Protein AF-A0A842FHD6-F1 (afdb_monomer)

Solvent-accessible surface area (backbone atoms only — not comparable to full-atom values): 10535 Å² total; per-residue (Å²): 115,71,69,59,55,42,64,77,65,46,59,80,66,42,55,53,50,52,51,51,43,52,50,50,53,50,48,32,60,76,68,71,39,63,53,78,64,67,73,69,50,51,60,62,52,51,52,49,53,62,75,42,40,70,59,47,40,53,55,42,59,71,30,86,84,37,65,60,4,48,42,36,52,48,12,53,52,37,17,63,76,30,59,54,51,18,64,33,86,57,40,41,35,31,74,64,11,58,77,69,55,32,69,58,44,63,77,70,48,33,66,82,39,92,39,42,23,91,94,40,49,81,45,54,54,73,37,61,59,28,19,47,36,16,18,27,7,57,53,43,52,52,54,51,52,50,52,56,50,52,52,51,55,58,47,57,77,41,54,44,70,63,25,47,50,55,48,45,52,49,52,50,57,56,55,35,58,78,71,51,76,39,90,79,37,80,65,46,60,58,68,74,76,111

Structure (mmCIF, N/CA/C/O backbone):
data_AF-A0A842FHD6-F1
#
_entry.id   AF-A0A842FHD6-F1
#
loop_
_atom_site.group_PDB
_atom_site.id
_atom_site.type_symbol
_atom_site.label_atom_id
_atom_site.label_alt_id
_atom_site.label_comp_id
_atom_site.label_asym_id
_atom_site.label_entity_id
_atom_site.label_seq_id
_atom_site.pdbx_PDB_ins_code
_atom_site.Cartn_x
_atom_site.Cartn_y
_atom_site.Cartn_z
_atom_site.occupancy
_atom_site.B_iso_or_equiv
_atom_site.auth_seq_id
_atom_site.auth_comp_id
_atom_site.auth_asym_id
_atom_site.auth_atom_id
_atom_site.pdbx_PDB_model_num
ATOM 1 N N . MET A 1 1 ? 3.065 7.120 28.148 1.00 41.16 1 MET A N 1
ATOM 2 C CA . MET A 1 1 ? 4.441 7.276 27.625 1.00 41.16 1 MET A CA 1
ATOM 3 C C . MET A 1 1 ? 4.491 7.236 26.098 1.00 41.16 1 MET A C 1
ATOM 5 O O . MET A 1 1 ? 5.079 8.142 25.530 1.00 41.16 1 MET A O 1
ATOM 9 N N . GLY A 1 2 ? 3.808 6.303 25.417 1.00 39.81 2 GLY A N 1
ATOM 10 C CA . GLY A 1 2 ? 3.790 6.261 23.940 1.00 39.81 2 GLY A CA 1
ATOM 11 C C . GLY A 1 2 ? 3.218 7.507 23.238 1.00 39.81 2 GLY A C 1
ATOM 12 O O . GLY A 1 2 ? 3.716 7.904 22.194 1.00 39.81 2 GLY A O 1
ATOM 13 N N . SER A 1 3 ? 2.238 8.192 23.835 1.00 42.34 3 SER A N 1
ATOM 14 C CA . SER A 1 3 ? 1.636 9.411 23.267 1.00 42.34 3 SER A CA 1
ATOM 15 C C . SER A 1 3 ? 2.598 10.603 23.173 1.00 42.34 3 SER A C 1
ATOM 17 O O . SER A 1 3 ? 2.481 11.404 22.253 1.00 42.34 3 SER A O 1
ATOM 19 N N . ILE A 1 4 ? 3.567 10.704 24.088 1.00 47.50 4 ILE A N 1
ATOM 20 C CA . ILE A 1 4 ? 4.550 11.800 24.125 1.00 47.50 4 ILE A CA 1
ATOM 21 C C . ILE A 1 4 ? 5.613 11.594 23.037 1.00 47.50 4 ILE A C 1
ATOM 23 O O . ILE A 1 4 ? 5.994 12.543 22.361 1.00 47.50 4 ILE A O 1
ATOM 27 N N . LEU A 1 5 ? 6.025 10.347 22.793 1.00 47.47 5 LEU A N 1
ATOM 28 C CA . LEU A 1 5 ? 6.973 10.008 21.727 1.00 47.47 5 LEU A CA 1
ATOM 29 C C . LEU A 1 5 ? 6.398 10.277 20.329 1.00 47.47 5 LEU A C 1
ATOM 31 O O . LEU A 1 5 ? 7.102 10.803 19.475 1.00 47.47 5 LEU A O 1
ATOM 35 N N . ILE A 1 6 ? 5.110 9.991 20.107 1.00 48.94 6 ILE A N 1
ATOM 36 C CA . ILE A 1 6 ? 4.438 10.273 18.824 1.00 48.94 6 ILE A CA 1
ATOM 37 C C . ILE A 1 6 ? 4.288 11.788 18.603 1.00 48.94 6 ILE A C 1
ATOM 39 O O . ILE A 1 6 ? 4.396 12.255 17.471 1.00 48.94 6 ILE A O 1
ATOM 43 N N . PHE A 1 7 ? 4.089 12.561 19.675 1.00 42.72 7 PHE A N 1
ATOM 44 C CA . PHE A 1 7 ? 3.996 14.021 19.608 1.00 42.72 7 PHE A CA 1
ATOM 45 C C . PHE A 1 7 ? 5.339 14.670 19.232 1.00 42.72 7 PHE A C 1
ATOM 47 O O . PHE A 1 7 ? 5.366 15.566 18.395 1.00 42.72 7 PHE A O 1
ATOM 54 N N . PHE A 1 8 ? 6.458 14.177 19.778 1.00 40.47 8 PHE A N 1
ATOM 55 C CA . PHE A 1 8 ? 7.801 14.679 19.451 1.00 40.47 8 PHE A CA 1
ATOM 56 C C . PHE A 1 8 ? 8.368 14.142 18.124 1.00 40.47 8 PHE A C 1
ATOM 58 O O . PHE A 1 8 ? 9.217 14.793 17.523 1.00 40.47 8 PHE A O 1
ATOM 65 N N . ALA A 1 9 ? 7.890 12.995 17.630 1.00 45.25 9 ALA A N 1
ATOM 66 C CA . ALA A 1 9 ? 8.309 12.417 16.347 1.00 45.25 9 ALA A CA 1
ATOM 67 C C . ALA A 1 9 ? 7.514 12.938 15.129 1.00 45.25 9 ALA A C 1
ATOM 69 O O . ALA A 1 9 ? 7.733 12.481 14.004 1.00 45.25 9 ALA A O 1
ATOM 70 N N . ALA A 1 10 ? 6.558 13.849 15.327 1.00 42.84 10 ALA A N 1
ATOM 71 C CA . ALA A 1 10 ? 5.564 14.208 14.323 1.00 42.84 10 ALA A CA 1
ATOM 72 C C . ALA A 1 10 ? 6.142 14.936 13.088 1.00 42.84 10 ALA A C 1
ATOM 74 O O . ALA A 1 10 ? 6.119 16.159 12.988 1.00 42.84 10 ALA A O 1
ATOM 75 N N . ARG A 1 11 ? 6.485 14.170 12.043 1.00 52.53 11 ARG A N 1
ATOM 76 C CA . ARG A 1 11 ? 6.029 14.524 10.685 1.00 52.53 11 ARG A CA 1
ATOM 77 C C . ARG A 1 11 ? 4.495 14.609 10.738 1.00 52.53 11 ARG A C 1
ATOM 79 O O . ARG A 1 11 ? 3.890 13.733 11.352 1.00 52.53 11 ARG A O 1
ATOM 86 N N . ASN A 1 12 ? 3.874 15.608 10.096 1.00 56.84 12 ASN A N 1
ATOM 87 C CA . ASN A 1 12 ? 2.432 15.967 10.124 1.00 56.84 12 ASN A CA 1
ATOM 88 C C . ASN A 1 12 ? 1.403 14.817 10.265 1.00 56.84 12 ASN A C 1
ATOM 90 O O . ASN A 1 12 ? 0.324 15.014 10.816 1.00 56.84 12 ASN A O 1
ATOM 94 N N . LYS A 1 13 ? 1.729 13.607 9.803 1.00 59.59 13 LYS A N 1
ATOM 95 C CA . LYS A 1 13 ? 0.927 12.383 9.922 1.00 59.59 13 LYS A CA 1
ATOM 96 C C . LYS A 1 13 ? 0.700 11.942 11.382 1.00 59.59 13 LYS A C 1
ATOM 98 O O . LYS A 1 13 ? -0.411 11.550 11.720 1.00 59.59 13 LYS A O 1
ATOM 103 N N . GLY A 1 14 ? 1.701 12.035 12.265 1.00 63.81 14 GLY A N 1
ATOM 104 C CA . GLY A 1 14 ? 1.616 11.525 13.647 1.00 63.81 14 GLY A CA 1
ATOM 105 C C . GLY A 1 14 ? 0.552 12.220 14.508 1.00 63.81 14 GLY A C 1
ATOM 106 O O . GLY A 1 14 ? -0.164 11.566 15.266 1.00 63.81 14 GLY A O 1
ATOM 107 N N . LEU A 1 15 ? 0.382 13.534 14.327 1.00 67.31 15 LEU A N 1
ATOM 108 C CA . LEU A 1 15 ? -0.644 14.319 15.024 1.00 67.31 15 LEU A CA 1
ATOM 109 C C . LEU A 1 15 ? -2.066 13.901 14.626 1.00 67.31 15 LEU A C 1
ATOM 111 O O . LEU A 1 15 ? -2.950 13.846 15.480 1.00 67.31 15 LEU A O 1
ATOM 115 N N . ILE A 1 16 ? -2.276 13.537 13.356 1.00 72.69 16 ILE A N 1
ATOM 116 C CA . ILE A 1 16 ? -3.575 13.074 12.848 1.00 72.69 16 ILE A CA 1
ATOM 117 C C . ILE A 1 16 ? -3.982 11.770 13.546 1.00 72.69 16 ILE A C 1
ATOM 119 O O . ILE A 1 16 ? -5.114 11.644 14.006 1.00 72.69 16 ILE A O 1
ATOM 123 N N . PHE A 1 17 ? -3.058 10.819 13.708 1.00 76.69 17 PHE A N 1
ATOM 124 C CA . PHE A 1 17 ? -3.354 9.552 14.389 1.00 76.69 17 PHE A CA 1
ATOM 125 C C . PHE A 1 17 ? -3.603 9.722 15.891 1.00 76.69 17 PHE A C 1
ATOM 127 O O . PHE A 1 17 ? -4.467 9.041 16.445 1.00 76.69 17 PHE A O 1
ATOM 134 N N . ILE A 1 18 ? -2.922 10.670 16.544 1.00 76.50 18 ILE A N 1
ATOM 135 C CA . ILE A 1 18 ? -3.237 11.049 17.929 1.00 76.50 18 ILE A CA 1
ATOM 136 C C . ILE A 1 18 ? -4.662 11.615 18.017 1.00 76.50 18 ILE A C 1
ATOM 138 O O . ILE A 1 18 ? -5.425 11.215 18.899 1.00 76.50 18 ILE A O 1
ATOM 142 N N . ALA A 1 19 ? -5.049 12.506 17.099 1.00 78.75 19 ALA A N 1
ATOM 143 C CA . ALA A 1 19 ? -6.399 13.067 17.065 1.00 78.75 19 ALA A CA 1
ATOM 144 C C . ALA A 1 19 ? -7.468 11.978 16.855 1.00 78.75 19 ALA A C 1
ATOM 146 O O . ALA A 1 19 ? -8.466 11.955 17.575 1.00 78.75 19 ALA A O 1
ATOM 147 N N . ILE A 1 20 ? -7.227 11.022 15.947 1.00 82.44 20 ILE A N 1
ATOM 148 C CA . ILE A 1 20 ? -8.111 9.865 15.723 1.00 82.44 20 ILE A CA 1
ATOM 149 C C . ILE A 1 20 ? -8.240 9.019 16.996 1.00 82.44 20 ILE A C 1
ATOM 151 O O . ILE A 1 20 ? -9.348 8.626 17.361 1.00 82.44 20 ILE A O 1
ATOM 155 N N . TYR A 1 21 ? -7.139 8.769 17.711 1.00 82.75 21 TYR A N 1
ATOM 156 C CA . TYR A 1 21 ? -7.174 8.027 18.972 1.00 82.75 21 TYR A CA 1
ATOM 157 C C . TYR A 1 21 ? -8.060 8.710 20.023 1.00 82.75 21 TYR A C 1
ATOM 159 O O . TY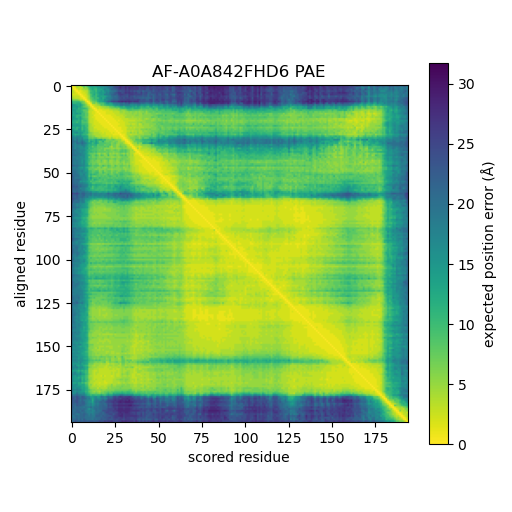R A 1 21 ? -8.924 8.063 20.619 1.00 82.75 21 TYR A O 1
ATOM 167 N N . PHE A 1 22 ? -7.897 10.021 20.226 1.00 84.19 22 PHE A N 1
ATOM 168 C CA . PHE A 1 22 ? -8.742 10.771 21.159 1.00 84.19 22 PHE A CA 1
ATOM 169 C C . PHE A 1 22 ? -10.208 10.794 20.724 1.00 84.19 22 PHE A C 1
ATOM 171 O O . PHE A 1 22 ? -11.090 10.588 21.560 1.00 84.19 22 PHE A O 1
ATOM 178 N N . PHE A 1 23 ? -10.474 10.962 19.428 1.00 85.38 23 PHE A N 1
ATOM 179 C CA . PHE A 1 23 ? -11.823 10.880 18.876 1.00 85.38 23 PHE A CA 1
ATOM 180 C C . PHE A 1 23 ? -12.478 9.522 19.171 1.00 85.38 23 PHE A C 1
ATOM 182 O O . PHE A 1 23 ? -13.616 9.477 19.634 1.00 85.38 23 PHE A O 1
ATOM 189 N N . MET A 1 24 ? -11.751 8.414 18.994 1.00 81.62 24 MET A N 1
ATOM 190 C CA . MET A 1 24 ? -12.262 7.077 19.314 1.00 81.62 24 MET A CA 1
ATOM 191 C C . MET A 1 24 ? -12.602 6.912 20.800 1.00 81.62 24 MET A C 1
ATOM 193 O O . MET A 1 24 ? -13.621 6.303 21.127 1.00 81.62 24 MET A O 1
ATOM 197 N N . LEU A 1 25 ? -11.783 7.455 21.708 1.00 83.94 25 LEU A N 1
ATOM 198 C CA . LEU A 1 25 ? -12.064 7.404 23.146 1.00 83.94 25 LEU A CA 1
ATOM 199 C C . LEU A 1 25 ? -13.295 8.231 23.527 1.00 83.94 25 LEU A C 1
ATOM 201 O O . LEU A 1 25 ? -14.123 7.762 24.311 1.00 83.94 25 LEU A O 1
ATOM 205 N N . LEU A 1 26 ? -13.431 9.435 22.963 1.00 84.62 26 LEU A N 1
ATOM 206 C CA . LEU A 1 26 ? -14.614 10.273 23.157 1.00 84.62 26 LEU A CA 1
ATOM 207 C C . LEU A 1 26 ? -15.862 9.563 22.634 1.00 84.62 26 LEU A C 1
ATOM 209 O O . LEU A 1 26 ? -16.859 9.483 23.346 1.00 84.62 26 LEU A O 1
ATOM 213 N N . PHE A 1 27 ? -15.791 8.973 21.440 1.00 83.81 27 PHE A N 1
ATOM 214 C CA . PHE A 1 27 ? -16.896 8.212 20.868 1.00 83.81 27 PHE A CA 1
ATOM 215 C C . PHE A 1 27 ? -17.320 7.046 21.773 1.00 83.81 27 PHE A C 1
ATOM 217 O O . PHE A 1 27 ? -18.506 6.898 22.055 1.00 83.81 27 PHE A O 1
ATOM 224 N N . GLN A 1 28 ? -16.372 6.255 22.290 1.00 82.12 28 GLN A N 1
ATOM 225 C CA . GLN A 1 28 ? -16.672 5.170 23.237 1.00 82.12 28 GLN A CA 1
ATOM 226 C C . GLN A 1 28 ? -17.333 5.689 24.526 1.00 82.12 28 GLN A C 1
ATOM 228 O O . GLN A 1 28 ? -18.255 5.055 25.044 1.00 82.12 28 GLN A O 1
ATOM 233 N N . HIS A 1 29 ? -16.900 6.852 25.025 1.00 81.88 29 HIS A N 1
ATOM 234 C CA . HIS A 1 29 ? -17.477 7.483 26.212 1.00 81.88 29 HIS A CA 1
ATOM 235 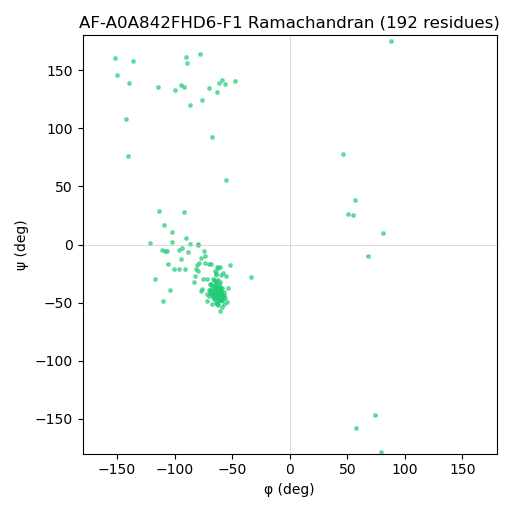C C . HIS A 1 29 ? -18.917 7.967 25.972 1.00 81.88 29 HIS A C 1
ATOM 237 O O . HIS A 1 29 ? -19.818 7.591 26.721 1.00 81.88 29 HIS A O 1
ATOM 243 N N . TYR A 1 30 ? -19.154 8.733 24.902 1.00 81.62 30 TYR A N 1
ATOM 244 C CA . TYR A 1 30 ? -20.475 9.282 24.570 1.00 81.62 30 TYR A CA 1
ATOM 245 C C . TYR A 1 30 ? -21.477 8.206 24.148 1.00 81.62 30 TYR A C 1
ATOM 247 O O . TYR A 1 30 ? -22.624 8.224 24.587 1.00 81.62 30 TYR A O 1
ATOM 255 N N . ALA A 1 31 ? -21.047 7.228 23.348 1.00 78.81 31 ALA A N 1
ATOM 256 C CA . ALA A 1 31 ? -21.901 6.125 22.920 1.00 78.81 31 ALA A CA 1
ATOM 257 C C . ALA A 1 31 ? -22.153 5.092 24.035 1.00 78.81 31 ALA A C 1
ATOM 259 O O . ALA A 1 31 ? -22.904 4.144 23.818 1.00 78.81 31 ALA A O 1
ATOM 260 N N . LYS A 1 32 ? -21.505 5.228 25.207 1.00 77.31 32 LYS A N 1
ATOM 261 C CA . LYS A 1 32 ? -21.527 4.260 26.323 1.00 77.31 32 LYS A CA 1
ATOM 262 C C . LYS A 1 32 ? -21.218 2.817 25.892 1.00 77.31 32 LYS A C 1
ATOM 264 O O . LYS A 1 32 ? -21.638 1.858 26.538 1.00 77.31 32 LYS A O 1
ATOM 269 N N . THR A 1 33 ? -20.472 2.643 24.802 1.00 73.44 33 THR A N 1
ATOM 270 C CA . THR A 1 33 ? -20.097 1.327 24.275 1.00 73.44 33 THR A CA 1
ATOM 271 C C . THR A 1 33 ? -18.678 0.988 24.706 1.00 73.44 33 THR A C 1
ATOM 273 O O . THR A 1 33 ? -17.757 1.790 24.571 1.00 73.44 33 THR A O 1
ATOM 276 N N . LYS A 1 34 ? -18.471 -0.233 25.216 1.00 69.69 34 LYS A N 1
ATOM 277 C CA . LYS A 1 34 ? -17.126 -0.690 25.602 1.00 69.69 34 LYS A CA 1
ATOM 278 C C . LYS A 1 34 ? -16.234 -1.023 24.405 1.00 69.69 34 LYS A C 1
ATOM 280 O O . LYS A 1 34 ? -15.032 -1.154 24.592 1.00 69.69 34 LYS A O 1
ATOM 285 N N . SER A 1 35 ? -16.780 -1.186 23.204 1.00 71.12 35 SER A N 1
ATOM 286 C CA . SER A 1 35 ? -16.024 -1.613 22.023 1.00 71.12 35 SER A CA 1
ATOM 287 C C . SER A 1 35 ? -16.453 -0.855 20.775 1.00 71.12 35 SER A C 1
ATOM 289 O O . SER A 1 35 ? -17.647 -0.688 20.521 1.00 71.12 35 SER A O 1
ATOM 291 N N . PHE A 1 36 ? -15.475 -0.471 19.962 1.00 73.62 36 PHE A N 1
ATOM 292 C CA . PHE A 1 36 ? -15.701 0.109 18.647 1.00 73.62 36 PHE A CA 1
ATOM 293 C C . PHE A 1 36 ? -15.840 -1.018 17.619 1.00 73.62 36 PHE A C 1
ATOM 295 O O . PHE A 1 36 ? -14.924 -1.823 17.467 1.00 73.62 36 PHE A O 1
ATOM 302 N N . LYS A 1 37 ? -16.973 -1.119 16.917 1.00 79.19 37 LYS A N 1
ATOM 303 C CA . LYS A 1 37 ? -17.105 -2.130 15.859 1.00 79.19 37 LYS A CA 1
ATOM 304 C C . LYS A 1 37 ? -16.324 -1.664 14.636 1.00 79.19 37 LYS A C 1
ATOM 306 O O . LYS A 1 37 ? -16.597 -0.592 14.105 1.00 79.19 37 LYS A O 1
ATOM 311 N N . ILE A 1 38 ? -15.394 -2.489 14.155 1.00 76.38 38 ILE A N 1
ATOM 312 C CA . ILE A 1 38 ? -14.579 -2.175 12.966 1.00 76.38 38 ILE A CA 1
ATOM 313 C C . ILE A 1 38 ? -15.451 -1.962 11.721 1.00 76.38 38 ILE A C 1
ATOM 315 O O . ILE A 1 38 ? -15.089 -1.180 10.848 1.00 76.38 38 ILE A O 1
ATOM 319 N N . SER A 1 39 ? -16.645 -2.564 11.673 1.00 79.12 39 SER A N 1
ATOM 320 C CA . SER A 1 39 ? -17.629 -2.331 10.609 1.00 79.12 39 SER A CA 1
ATOM 321 C C . SER A 1 39 ? -17.997 -0.855 10.428 1.00 79.12 39 SER A C 1
ATOM 323 O O . SER A 1 39 ? -18.342 -0.448 9.324 1.00 79.12 39 SER A O 1
ATOM 325 N N . TYR A 1 40 ? -17.888 -0.030 11.475 1.00 80.25 40 TYR A N 1
ATOM 326 C CA . TYR A 1 40 ? -18.136 1.409 11.379 1.00 80.25 40 TYR A CA 1
ATOM 327 C C . TYR A 1 40 ? -17.081 2.154 10.555 1.00 80.25 40 TYR A C 1
ATOM 329 O O . TYR A 1 40 ? -17.350 3.268 10.126 1.00 80.25 40 TYR A O 1
ATOM 337 N N . LEU A 1 41 ? -15.910 1.556 10.299 1.00 79.81 41 LEU A N 1
ATOM 338 C CA . LEU A 1 41 ? -14.900 2.127 9.403 1.00 79.81 41 LEU A CA 1
ATOM 339 C C . LEU A 1 41 ? -15.203 1.883 7.923 1.00 79.81 41 LEU A C 1
ATOM 341 O O . LEU A 1 41 ? -14.651 2.582 7.082 1.00 79.81 41 LEU A O 1
ATOM 345 N N . ILE A 1 42 ? -16.080 0.932 7.588 1.00 81.81 42 ILE A N 1
ATOM 346 C CA . ILE A 1 42 ? -16.366 0.585 6.189 1.00 81.81 42 ILE A CA 1
ATOM 347 C C . ILE A 1 42 ? -16.970 1.790 5.467 1.00 81.81 42 ILE A C 1
ATOM 349 O O . ILE A 1 42 ? -16.467 2.194 4.424 1.00 81.81 42 ILE A O 1
ATOM 353 N N . LEU A 1 43 ? -17.999 2.407 6.053 1.00 80.88 43 LEU A N 1
ATOM 354 C CA . LEU A 1 43 ? -18.671 3.563 5.462 1.00 80.88 43 LEU A CA 1
ATOM 355 C C . LEU A 1 43 ? -17.722 4.756 5.219 1.00 80.88 43 LEU A C 1
ATOM 357 O O . LEU A 1 43 ? -17.656 5.197 4.076 1.00 80.88 43 LEU A O 1
ATOM 361 N N . PRO A 1 44 ? -16.954 5.263 6.208 1.00 78.81 44 PRO A N 1
ATOM 362 C CA . PRO A 1 44 ? -16.037 6.379 5.981 1.00 78.81 44 PRO A CA 1
ATOM 363 C C . PRO A 1 44 ? -14.904 6.040 5.006 1.00 78.81 44 PRO A C 1
ATOM 365 O O . PRO A 1 44 ? -14.482 6.906 4.249 1.00 78.81 44 PRO A O 1
ATOM 368 N N . VAL A 1 45 ? -14.417 4.795 4.969 1.00 81.88 45 VAL A N 1
ATOM 369 C CA . VAL A 1 45 ? -13.414 4.392 3.969 1.00 81.88 45 VAL A CA 1
ATOM 370 C C . VAL A 1 45 ? -14.014 4.432 2.563 1.00 81.88 45 VAL A C 1
ATOM 372 O O . VAL A 1 45 ? -13.413 5.013 1.663 1.00 81.88 45 VAL A O 1
ATOM 375 N N . VAL A 1 46 ? -15.215 3.877 2.376 1.00 84.88 46 VAL A N 1
ATOM 376 C CA . VAL A 1 46 ? -15.904 3.874 1.077 1.00 84.88 46 VAL A CA 1
ATOM 377 C C . VAL A 1 46 ? -16.218 5.296 0.611 1.00 84.88 46 VAL A C 1
ATOM 379 O O . VAL A 1 46 ? -15.982 5.613 -0.553 1.00 84.88 46 VAL A O 1
ATOM 382 N N . THR A 1 47 ? -16.690 6.177 1.498 1.00 77.94 47 THR A N 1
ATOM 383 C CA . THR A 1 47 ? -16.993 7.567 1.126 1.00 77.94 47 THR A CA 1
ATOM 384 C C . THR A 1 47 ? -15.740 8.356 0.770 1.00 77.94 47 THR A C 1
ATOM 386 O O . THR A 1 47 ? -15.783 9.131 -0.183 1.00 77.94 47 THR A O 1
ATOM 389 N N . ILE A 1 48 ? -14.617 8.144 1.466 1.00 77.69 48 ILE A N 1
ATOM 390 C CA . ILE A 1 48 ? -13.332 8.763 1.115 1.00 77.69 48 ILE A CA 1
ATOM 391 C C . ILE A 1 48 ? -12.896 8.288 -0.272 1.00 77.69 48 ILE A C 1
ATOM 393 O O . ILE A 1 48 ? -12.634 9.113 -1.141 1.00 77.69 48 ILE A O 1
ATOM 397 N N . VAL A 1 49 ? -12.870 6.976 -0.518 1.00 80.31 49 VAL A N 1
ATOM 398 C CA . VAL A 1 49 ? -12.455 6.432 -1.822 1.00 80.31 49 VAL A CA 1
ATOM 399 C C . VAL A 1 49 ? -13.338 6.963 -2.952 1.00 80.31 49 VAL A C 1
ATOM 401 O O . VAL A 1 49 ? -12.810 7.398 -3.971 1.00 80.31 49 VAL A O 1
ATOM 404 N N . ALA A 1 50 ? -14.658 6.997 -2.757 1.00 78.94 50 ALA A N 1
ATOM 405 C CA . ALA A 1 50 ? -15.588 7.544 -3.742 1.00 78.94 50 ALA A CA 1
ATOM 406 C C . ALA A 1 50 ? -15.356 9.045 -3.991 1.00 78.94 50 ALA A C 1
ATOM 408 O O . ALA A 1 50 ? -15.298 9.476 -5.138 1.00 78.94 50 ALA A O 1
ATOM 409 N N . SER A 1 51 ? -15.162 9.832 -2.927 1.00 74.00 51 SER A N 1
ATOM 410 C CA . SER A 1 51 ? -14.934 11.284 -3.025 1.00 74.00 51 SER A CA 1
ATOM 411 C C . SER A 1 51 ? -13.640 11.635 -3.756 1.00 74.00 51 SER A C 1
ATOM 413 O O . SER A 1 51 ? -13.560 12.671 -4.406 1.00 74.00 51 SER A O 1
ATOM 415 N N . PHE A 1 52 ? -12.622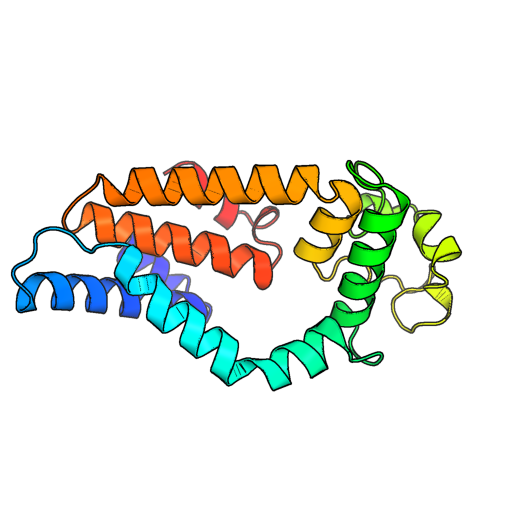 10.780 -3.654 1.00 74.06 52 PHE A N 1
ATOM 416 C CA . PHE A 1 52 ? -11.320 10.992 -4.284 1.00 74.06 52 PHE A CA 1
ATOM 417 C C . PHE A 1 52 ? -11.118 10.163 -5.557 1.00 74.06 52 PHE A C 1
ATOM 419 O O . PHE A 1 52 ? -9.999 10.128 -6.067 1.00 74.06 52 PHE A O 1
ATOM 426 N N . TRP A 1 53 ? -12.162 9.520 -6.092 1.00 73.00 53 TRP A N 1
ATOM 427 C CA . TRP A 1 53 ? -12.033 8.601 -7.227 1.00 73.00 53 TRP A CA 1
ATOM 428 C C . TRP A 1 53 ? -11.371 9.250 -8.445 1.00 73.00 53 TRP A C 1
ATOM 430 O O . TRP A 1 53 ? -10.428 8.695 -8.997 1.00 73.00 53 TRP A O 1
ATOM 440 N N . GLU A 1 54 ? -11.792 10.460 -8.811 1.00 69.12 54 GLU A N 1
ATOM 441 C CA . GLU A 1 54 ? -11.228 11.194 -9.949 1.00 69.12 54 GLU A CA 1
ATOM 442 C C . GLU A 1 54 ? -9.732 11.493 -9.760 1.00 69.12 54 GLU A C 1
ATOM 444 O O . GLU A 1 54 ? -8.934 11.349 -10.684 1.00 69.12 54 GLU A O 1
ATOM 449 N N . VAL A 1 55 ? -9.316 11.844 -8.540 1.00 69.38 55 VAL A N 1
ATOM 450 C CA . VAL A 1 55 ? -7.904 12.101 -8.213 1.00 69.38 55 VAL A CA 1
ATOM 451 C C . VAL A 1 55 ? -7.094 10.807 -8.222 1.00 69.38 55 VAL A C 1
ATOM 453 O O . VAL A 1 55 ? -5.949 10.803 -8.674 1.00 69.38 55 VAL A O 1
ATOM 456 N N . ILE A 1 56 ? -7.672 9.715 -7.718 1.00 69.75 56 ILE A N 1
ATOM 457 C CA . ILE A 1 56 ? -7.048 8.389 -7.716 1.00 69.75 56 ILE A CA 1
ATOM 458 C C . ILE A 1 56 ? -6.839 7.925 -9.152 1.00 69.75 56 ILE A C 1
ATOM 460 O O . ILE A 1 56 ? -5.720 7.565 -9.506 1.00 69.75 56 ILE A O 1
ATOM 464 N N . ASP A 1 57 ? -7.874 7.979 -9.985 1.00 70.94 57 ASP A N 1
ATOM 465 C CA . ASP A 1 57 ? -7.778 7.542 -11.371 1.00 70.94 57 ASP A CA 1
ATOM 466 C C . ASP A 1 57 ? -6.729 8.368 -12.117 1.00 70.94 57 ASP A C 1
ATOM 468 O O . ASP A 1 57 ? -5.703 7.838 -12.549 1.00 70.94 57 ASP A O 1
ATOM 472 N N . THR A 1 58 ? -6.904 9.689 -12.134 1.00 65.50 58 THR A N 1
ATOM 473 C CA . THR A 1 58 ? -6.042 10.587 -12.907 1.00 65.50 58 THR A CA 1
ATOM 474 C C . THR A 1 58 ? -4.594 10.591 -12.443 1.00 65.50 58 THR A C 1
ATOM 476 O O . THR A 1 58 ? -3.715 10.791 -13.271 1.00 65.50 58 THR A O 1
ATOM 479 N N . ARG A 1 59 ? -4.290 10.382 -11.154 1.00 65.38 59 ARG A N 1
ATOM 480 C CA . ARG A 1 59 ? -2.902 10.440 -10.652 1.00 65.38 59 ARG A CA 1
ATOM 481 C C . ARG A 1 59 ? -2.240 9.087 -10.446 1.00 65.38 59 ARG A C 1
ATOM 483 O O . ARG A 1 59 ? -1.015 9.048 -10.383 1.00 65.38 59 ARG A O 1
ATOM 490 N N . LEU A 1 60 ? -3.000 8.003 -10.300 1.00 67.00 60 LEU A N 1
ATOM 491 C CA . LEU A 1 60 ? -2.448 6.680 -9.989 1.00 67.00 60 LEU A CA 1
ATOM 492 C C . LEU A 1 60 ? -2.695 5.648 -11.085 1.00 67.00 60 LEU A C 1
ATOM 494 O O . LEU A 1 60 ? -1.860 4.763 -11.233 1.00 67.00 60 LEU A O 1
ATOM 498 N N . LEU A 1 61 ? -3.785 5.744 -11.850 1.00 68.12 61 LEU A N 1
ATOM 499 C CA . LEU A 1 61 ? -4.166 4.701 -12.808 1.00 68.12 61 LEU A CA 1
ATOM 500 C C . LEU A 1 61 ? -3.997 5.144 -14.261 1.00 68.12 61 LEU A C 1
ATOM 502 O O . LEU A 1 61 ? -3.373 4.422 -15.033 1.00 68.12 61 LEU A O 1
ATOM 506 N N . SER A 1 62 ? -4.493 6.325 -14.631 1.00 63.88 62 SER A N 1
ATOM 507 C CA . SER A 1 62 ? -4.646 6.732 -16.034 1.00 63.88 62 SER A CA 1
ATOM 508 C C . SER A 1 62 ? -3.623 7.766 -16.522 1.00 63.88 62 SER A C 1
ATOM 510 O O . SER A 1 62 ? -3.411 7.889 -17.729 1.00 63.88 62 SER A O 1
ATOM 512 N N . SER A 1 63 ? -2.917 8.472 -15.631 1.00 62.66 63 SER A N 1
ATOM 513 C CA . SER A 1 63 ? -1.852 9.396 -16.053 1.00 62.66 63 SER A CA 1
ATOM 514 C C . SER A 1 63 ? -0.632 8.656 -16.608 1.00 62.66 63 SER A C 1
ATOM 516 O O . SER A 1 63 ? -0.112 7.722 -16.003 1.00 62.66 63 SER A O 1
ATOM 518 N N . THR A 1 64 ? -0.111 9.138 -17.733 1.00 63.47 64 THR A N 1
ATOM 519 C CA . THR A 1 64 ? 1.197 8.755 -18.292 1.00 63.47 64 THR A CA 1
ATOM 520 C C . THR A 1 64 ? 2.325 9.692 -17.851 1.00 63.47 64 THR A C 1
ATOM 522 O O . THR A 1 64 ? 3.484 9.475 -18.191 1.00 63.47 64 THR A O 1
ATOM 525 N N . THR A 1 65 ? 1.995 10.746 -17.101 1.00 64.94 65 THR A N 1
ATOM 526 C CA . THR A 1 65 ? 2.923 11.800 -16.675 1.00 64.94 65 THR A CA 1
ATOM 527 C C . THR A 1 65 ? 3.483 11.582 -15.276 1.00 64.94 65 THR A C 1
ATOM 529 O O . THR A 1 65 ? 4.532 12.135 -14.952 1.00 64.94 65 THR A O 1
ATOM 532 N N . SER A 1 66 ? 2.818 10.787 -14.433 1.00 78.50 66 SER A N 1
ATOM 533 C CA . SER A 1 66 ? 3.310 10.491 -13.090 1.00 78.50 66 SER A CA 1
ATOM 534 C C . SER A 1 66 ? 4.168 9.222 -13.075 1.00 78.50 66 SER A C 1
ATOM 536 O O . SER A 1 66 ? 3.800 8.186 -13.626 1.00 78.50 66 SER A O 1
ATOM 538 N N . ALA A 1 67 ? 5.306 9.273 -12.385 1.00 82.38 67 ALA A N 1
ATOM 539 C CA . ALA A 1 67 ? 6.166 8.105 -12.221 1.00 82.38 67 ALA A CA 1
ATOM 540 C C . ALA A 1 67 ? 5.445 6.935 -11.522 1.00 82.38 67 ALA A C 1
ATOM 542 O O . ALA A 1 67 ? 5.584 5.777 -11.914 1.00 82.38 67 ALA A O 1
ATOM 543 N N . ARG A 1 68 ? 4.626 7.228 -10.503 1.00 82.81 68 ARG A N 1
ATOM 544 C CA . ARG A 1 68 ? 3.897 6.194 -9.756 1.00 82.81 68 ARG A CA 1
ATOM 545 C C . ARG A 1 68 ? 2.832 5.505 -10.599 1.00 82.81 68 ARG A C 1
ATOM 547 O O . ARG A 1 68 ? 2.698 4.291 -10.483 1.00 82.81 68 ARG A O 1
ATOM 554 N N . SER A 1 69 ? 2.101 6.235 -11.437 1.00 85.12 69 SER A N 1
ATOM 555 C CA . SER A 1 69 ? 1.082 5.626 -12.299 1.00 85.12 69 SER A CA 1
ATOM 556 C C . SER A 1 69 ? 1.694 4.685 -13.333 1.00 85.12 69 SER A C 1
ATOM 558 O O . SER A 1 69 ? 1.191 3.576 -13.501 1.00 85.12 69 SER A O 1
ATOM 560 N N . LEU A 1 70 ? 2.837 5.048 -13.927 1.00 88.81 70 LEU A N 1
ATOM 561 C CA . LEU A 1 70 ? 3.592 4.151 -14.814 1.00 88.81 70 LEU A CA 1
ATOM 562 C C . LEU A 1 70 ? 4.007 2.856 -14.101 1.00 88.81 70 LEU A C 1
ATOM 564 O O . LEU A 1 70 ? 3.843 1.766 -14.649 1.00 88.81 70 LEU A O 1
ATOM 568 N N . LEU A 1 71 ? 4.482 2.953 -12.853 1.00 90.50 71 LEU A N 1
ATOM 569 C CA . LEU A 1 71 ? 4.818 1.778 -12.045 1.00 90.50 71 LEU A CA 1
ATOM 570 C C . LEU A 1 71 ? 3.599 0.900 -11.744 1.00 90.50 71 LEU A C 1
ATOM 572 O O . LEU A 1 71 ? 3.718 -0.320 -11.810 1.00 90.50 71 LEU A O 1
ATOM 576 N N . TYR A 1 72 ? 2.443 1.484 -11.415 1.00 90.06 72 TYR A N 1
ATOM 577 C CA . TYR A 1 72 ? 1.223 0.712 -11.156 1.00 90.06 72 TYR A CA 1
ATOM 578 C C . TYR A 1 72 ? 0.725 -0.006 -12.410 1.00 90.06 72 TYR A C 1
ATOM 580 O O . TYR A 1 72 ? 0.451 -1.202 -12.348 1.00 90.06 72 TYR A O 1
ATOM 588 N N . GLN A 1 73 ? 0.670 0.683 -13.552 1.00 90.44 73 GLN A N 1
ATOM 589 C CA . GLN A 1 73 ? 0.281 0.072 -14.827 1.00 90.44 73 GLN A CA 1
ATOM 590 C C . GLN A 1 73 ? 1.219 -1.081 -15.203 1.00 90.44 73 GLN A C 1
ATOM 592 O O . GLN A 1 73 ? 0.765 -2.172 -15.551 1.00 90.44 73 GLN A O 1
ATOM 597 N N . ALA A 1 74 ? 2.531 -0.869 -15.071 1.00 92.19 74 ALA A N 1
ATOM 598 C CA . ALA A 1 74 ? 3.522 -1.912 -15.292 1.00 92.19 74 ALA A CA 1
ATOM 599 C C . ALA A 1 74 ? 3.365 -3.079 -14.313 1.00 92.19 74 ALA A C 1
ATOM 601 O O . ALA A 1 74 ? 3.446 -4.229 -14.729 1.00 92.19 74 ALA A O 1
ATOM 602 N N . ALA A 1 75 ? 3.099 -2.808 -13.035 1.00 93.50 75 ALA A N 1
ATOM 603 C CA . ALA A 1 75 ? 2.924 -3.849 -12.033 1.00 93.50 75 ALA A CA 1
ATOM 604 C C . ALA A 1 75 ? 1.726 -4.752 -12.329 1.00 93.50 75 ALA A C 1
ATOM 606 O O . ALA A 1 75 ? 1.869 -5.971 -12.254 1.00 93.50 75 ALA A O 1
ATOM 607 N N . PHE A 1 76 ? 0.579 -4.182 -12.714 1.00 92.88 76 PHE A N 1
ATOM 608 C CA . PHE A 1 76 ? -0.580 -4.972 -13.137 1.00 92.88 76 PHE A CA 1
ATOM 609 C C . PHE A 1 76 ? -0.275 -5.781 -14.398 1.00 92.88 76 PHE A C 1
ATOM 611 O O . PHE A 1 76 ? -0.523 -6.982 -14.423 1.00 92.88 76 PHE A O 1
ATOM 618 N N . LYS A 1 77 ? 0.383 -5.173 -15.392 1.00 94.00 77 LYS A N 1
ATOM 619 C CA . LYS A 1 77 ? 0.800 -5.885 -16.606 1.00 94.00 77 LYS A CA 1
ATOM 620 C C . LYS A 1 77 ? 1.744 -7.055 -16.304 1.00 94.00 77 LYS A C 1
ATOM 622 O O . LYS A 1 77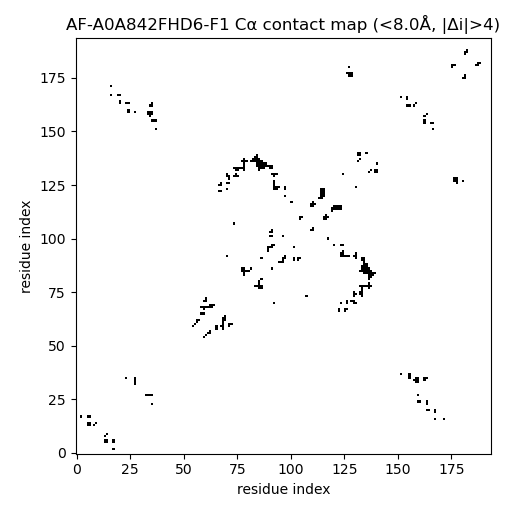 ? 1.585 -8.128 -16.875 1.00 94.00 77 LYS A O 1
ATOM 627 N N . ILE A 1 78 ? 2.707 -6.880 -15.399 1.00 94.94 78 ILE A N 1
ATOM 628 C CA . ILE A 1 78 ? 3.606 -7.957 -14.956 1.00 94.94 78 ILE A CA 1
ATOM 629 C C . ILE A 1 78 ? 2.818 -9.037 -14.205 1.00 94.94 78 ILE A C 1
ATOM 631 O O . ILE A 1 78 ? 3.030 -10.223 -14.450 1.00 94.94 78 ILE A O 1
ATOM 635 N N . ALA A 1 79 ? 1.903 -8.649 -13.313 1.00 94.88 79 ALA A N 1
ATOM 636 C CA . ALA A 1 79 ? 1.064 -9.594 -12.580 1.00 94.88 79 ALA A CA 1
ATOM 637 C C . ALA A 1 79 ? 0.195 -10.445 -13.521 1.00 94.88 79 ALA A C 1
ATOM 639 O O . ALA A 1 79 ? 0.043 -11.638 -13.269 1.00 94.88 79 ALA A O 1
ATOM 640 N N . ASP A 1 80 ? -0.300 -9.866 -14.617 1.00 95.19 80 ASP A N 1
ATOM 641 C CA . ASP A 1 80 ? -1.030 -10.586 -15.664 1.00 95.19 80 ASP A CA 1
ATOM 642 C C . ASP A 1 80 ? -0.117 -11.515 -16.475 1.00 95.19 80 ASP A C 1
ATOM 644 O O . ASP A 1 80 ? -0.464 -12.669 -16.719 1.00 95.19 80 ASP A O 1
ATOM 648 N N . MET A 1 81 ? 1.076 -11.047 -16.860 1.00 94.81 81 MET A N 1
ATOM 649 C CA . MET A 1 81 ? 2.037 -11.840 -17.640 1.00 94.81 81 MET A CA 1
ATOM 650 C C . MET A 1 81 ? 2.562 -13.064 -16.884 1.00 94.81 81 MET A C 1
ATOM 652 O O . MET A 1 81 ? 2.803 -14.105 -17.491 1.00 94.81 81 MET A O 1
ATOM 656 N N . TYR A 1 82 ? 2.739 -12.942 -15.568 1.00 94.75 82 TYR A N 1
ATOM 657 C CA . TYR A 1 82 ? 3.267 -13.996 -14.700 1.00 94.75 82 TYR A CA 1
ATOM 658 C C . TYR A 1 82 ? 2.212 -14.501 -13.708 1.00 94.75 82 TYR A C 1
ATOM 660 O O . TYR A 1 82 ? 2.529 -14.934 -12.593 1.00 94.75 82 TYR A O 1
ATOM 668 N N . ALA A 1 83 ? 0.937 -14.430 -14.093 1.00 93.56 83 ALA A N 1
ATOM 669 C CA . ALA A 1 83 ? -0.144 -14.926 -13.263 1.00 93.56 83 ALA A CA 1
ATOM 670 C C . ALA A 1 83 ? 0.049 -16.428 -12.962 1.00 93.56 83 ALA A C 1
ATOM 672 O O . ALA A 1 83 ? 0.455 -17.193 -13.839 1.00 93.56 83 ALA A O 1
ATOM 673 N N . PRO A 1 84 ? -0.262 -16.889 -11.737 1.00 93.56 84 PRO A N 1
ATOM 674 C CA . PRO A 1 84 ? -0.812 -16.125 -10.612 1.00 93.56 84 PRO A CA 1
ATOM 675 C C . PRO A 1 84 ? 0.238 -15.629 -9.591 1.00 93.56 84 PRO A C 1
ATOM 677 O O . PRO A 1 84 ? -0.127 -14.935 -8.639 1.00 93.56 84 PRO A O 1
ATOM 680 N N . PHE A 1 85 ? 1.514 -15.996 -9.754 1.00 92.38 85 PHE A N 1
ATOM 681 C CA . PHE A 1 85 ? 2.572 -15.814 -8.746 1.00 92.38 85 PHE A CA 1
ATOM 682 C C . PHE A 1 85 ? 3.399 -14.529 -8.904 1.00 92.38 85 PHE A C 1
ATOM 684 O O . PHE A 1 85 ? 4.133 -14.175 -7.984 1.00 92.38 85 PHE A O 1
ATOM 691 N N . GLY A 1 86 ? 3.283 -13.828 -10.034 1.00 94.62 86 GLY A N 1
ATOM 692 C CA . GLY A 1 86 ? 4.102 -12.655 -10.341 1.00 94.62 86 GLY A CA 1
ATOM 693 C C . GLY A 1 86 ? 5.505 -13.021 -10.830 1.00 94.62 86 GLY A C 1
ATOM 694 O O . GLY A 1 86 ? 5.853 -14.191 -10.991 1.00 94.62 86 GLY A O 1
ATOM 695 N N . ALA A 1 87 ? 6.324 -12.005 -11.095 1.00 94.19 87 ALA A N 1
ATOM 696 C CA . ALA A 1 87 ? 7.637 -12.178 -11.720 1.00 94.19 87 ALA A CA 1
ATOM 697 C C . ALA A 1 87 ? 8.752 -12.638 -10.760 1.00 94.19 87 ALA A C 1
ATOM 699 O O . ALA A 1 87 ? 9.898 -12.814 -11.177 1.00 94.19 87 ALA A O 1
ATOM 700 N N . GLY A 1 88 ? 8.444 -12.830 -9.475 1.00 93.12 88 GLY A N 1
ATOM 701 C CA . GLY A 1 88 ? 9.385 -13.314 -8.470 1.00 93.12 88 GLY A CA 1
ATOM 702 C C . GLY A 1 88 ? 10.194 -12.212 -7.787 1.00 93.12 88 GLY A C 1
ATOM 703 O O . GLY A 1 88 ? 10.100 -11.024 -8.108 1.00 93.12 88 GLY A O 1
ATOM 704 N N . PHE A 1 89 ? 10.990 -12.608 -6.796 1.00 92.69 89 PHE A N 1
ATOM 705 C CA . PHE A 1 89 ? 11.726 -11.683 -5.935 1.00 92.69 89 PHE A CA 1
ATOM 706 C C . PHE A 1 89 ? 12.724 -10.824 -6.707 1.00 92.69 89 PHE A C 1
ATOM 708 O O . PHE A 1 89 ? 13.450 -11.308 -7.571 1.00 92.69 89 PHE A O 1
ATOM 715 N N . ALA A 1 90 ? 12.797 -9.545 -6.334 1.00 91.56 90 ALA A N 1
ATOM 716 C CA . ALA A 1 90 ? 13.733 -8.578 -6.906 1.00 91.56 90 ALA A CA 1
ATOM 717 C C . ALA A 1 90 ? 13.675 -8.444 -8.442 1.00 91.56 90 ALA A C 1
ATOM 719 O O . ALA A 1 90 ? 14.646 -8.011 -9.060 1.00 91.56 90 ALA A O 1
ATOM 720 N N . SER A 1 91 ? 12.527 -8.761 -9.042 1.00 92.81 91 SER A N 1
ATOM 721 C CA . SER A 1 91 ? 12.288 -8.643 -10.482 1.00 92.81 91 SER A CA 1
ATOM 722 C C . SER A 1 91 ? 11.887 -7.225 -10.908 1.00 92.81 91 SER A C 1
ATOM 724 O O . SER A 1 91 ? 12.254 -6.786 -11.995 1.00 92.81 91 SER A O 1
ATOM 726 N N . PHE A 1 92 ? 11.188 -6.480 -10.051 1.00 94.31 92 PHE A N 1
ATOM 727 C CA . PHE A 1 92 ? 10.647 -5.151 -10.352 1.00 94.31 92 PHE A CA 1
ATOM 728 C C . PHE A 1 92 ? 10.579 -4.293 -9.087 1.00 94.31 92 PHE A C 1
ATOM 730 O O . PHE A 1 92 ? 10.328 -4.836 -8.016 1.00 94.31 92 PHE A O 1
ATOM 737 N N . GLY A 1 93 ? 10.785 -2.979 -9.179 1.00 90.12 93 GLY A N 1
ATOM 738 C CA . GLY A 1 93 ? 10.546 -1.984 -8.124 1.00 90.12 93 GLY A CA 1
ATOM 739 C C . GLY A 1 93 ? 11.456 -2.020 -6.886 1.00 90.12 93 GLY A C 1
ATOM 740 O O . GLY A 1 93 ? 11.413 -1.107 -6.065 1.00 90.12 93 GLY A O 1
ATOM 741 N N . SER A 1 94 ? 12.289 -3.049 -6.713 1.00 90.88 94 SER A N 1
ATOM 742 C CA . SER A 1 94 ? 13.190 -3.179 -5.560 1.00 90.88 94 SER A CA 1
ATOM 743 C C . SER A 1 94 ? 14.548 -2.527 -5.804 1.00 90.88 94 SER A C 1
ATOM 745 O O . SER A 1 94 ? 15.019 -2.477 -6.939 1.00 90.88 94 SER A O 1
ATOM 747 N N . GLY A 1 95 ? 15.251 -2.137 -4.736 1.00 89.38 95 GLY A N 1
ATOM 748 C CA . GLY A 1 95 ? 16.619 -1.612 -4.847 1.00 89.38 95 GLY A CA 1
ATOM 749 C C . GLY A 1 95 ? 17.570 -2.546 -5.611 1.00 89.38 95 GLY A C 1
ATOM 750 O O . GLY A 1 95 ? 18.368 -2.079 -6.419 1.00 89.38 95 GLY A O 1
ATOM 751 N N . SER A 1 96 ? 17.433 -3.866 -5.438 1.00 89.50 96 SER A N 1
ATOM 752 C CA . SER A 1 96 ? 18.217 -4.862 -6.185 1.00 89.50 96 SER A CA 1
ATOM 753 C C . SER A 1 96 ? 17.844 -4.922 -7.668 1.00 89.50 96 SER A C 1
ATOM 755 O O . SER A 1 96 ? 18.735 -4.986 -8.514 1.00 89.50 96 SER A O 1
ATOM 757 N N . SER A 1 97 ? 16.547 -4.863 -7.994 1.00 92.25 97 SER A N 1
ATOM 758 C CA . SER A 1 97 ? 16.076 -4.843 -9.386 1.00 92.25 97 SER A CA 1
ATOM 759 C C . SER A 1 97 ? 16.556 -3.593 -10.125 1.00 92.25 97 SER A C 1
ATOM 761 O O . SER A 1 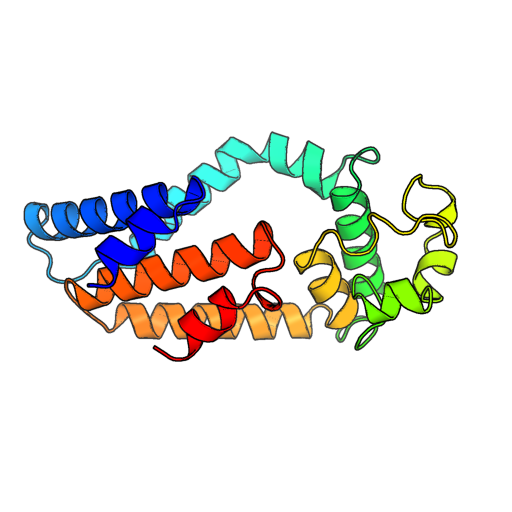97 ? 16.914 -3.670 -11.295 1.00 92.25 97 SER A O 1
ATOM 763 N N . VAL A 1 98 ? 16.609 -2.455 -9.424 1.00 91.31 98 VAL A N 1
ATOM 764 C CA . VAL A 1 98 ? 17.072 -1.172 -9.954 1.00 91.31 98 VAL A CA 1
ATOM 765 C C . VAL A 1 98 ? 18.581 -1.178 -10.154 1.00 91.31 98 VAL A C 1
ATOM 767 O O . VAL A 1 98 ? 19.050 -0.859 -11.241 1.00 91.31 98 VAL A O 1
ATOM 770 N N . LYS A 1 99 ? 19.343 -1.612 -9.141 1.00 90.31 99 LYS A N 1
ATOM 771 C CA . LYS A 1 99 ? 20.809 -1.680 -9.206 1.00 90.31 99 LYS A CA 1
ATOM 772 C C . LYS A 1 99 ? 21.300 -2.546 -10.367 1.00 90.31 99 LYS A C 1
ATOM 774 O O . LYS A 1 99 ? 22.266 -2.184 -11.029 1.00 90.31 99 LYS A O 1
ATOM 779 N N . ASN A 1 100 ? 20.643 -3.679 -10.602 1.00 91.88 100 ASN A N 1
ATOM 780 C CA . ASN A 1 100 ? 21.006 -4.590 -11.688 1.00 91.88 100 ASN A CA 1
ATOM 781 C C . ASN A 1 100 ? 20.308 -4.257 -13.013 1.00 91.88 100 ASN A C 1
ATOM 783 O O . ASN A 1 100 ? 20.633 -4.875 -14.021 1.00 91.88 100 ASN A O 1
ATOM 787 N N . TYR A 1 101 ? 19.380 -3.295 -13.004 1.00 90.81 101 TYR A N 1
ATOM 788 C CA . TYR A 1 101 ? 18.485 -2.956 -14.104 1.00 90.81 101 TYR A CA 1
ATOM 789 C C . TYR A 1 101 ? 17.842 -4.204 -14.730 1.00 90.81 101 TYR A C 1
ATOM 791 O O . TYR A 1 101 ? 18.281 -4.713 -15.759 1.00 90.81 101 TYR A O 1
ATOM 799 N N . SER A 1 102 ? 16.830 -4.736 -14.041 1.00 92.69 102 SER A N 1
ATOM 800 C CA . SER A 1 102 ? 16.083 -5.932 -14.450 1.00 92.69 102 SER A CA 1
ATOM 801 C C . SER A 1 102 ? 15.650 -5.888 -15.920 1.00 92.69 102 SER A C 1
ATOM 803 O O . SER A 1 102 ? 15.171 -4.860 -16.399 1.00 92.69 102 SER A O 1
ATOM 805 N N . SER A 1 103 ? 15.722 -7.031 -16.611 1.00 92.25 103 SER A N 1
ATOM 806 C CA . SER A 1 103 ? 15.296 -7.169 -18.013 1.00 92.25 103 SER A CA 1
ATOM 807 C C . SER A 1 103 ? 13.814 -6.846 -18.236 1.00 92.25 103 SER A C 1
ATOM 809 O O . SER A 1 103 ? 13.409 -6.524 -19.353 1.00 92.25 103 SER A O 1
ATOM 811 N N . LEU A 1 104 ? 12.998 -6.873 -17.175 1.00 92.75 104 LEU A N 1
ATOM 812 C CA . LEU A 1 104 ? 11.604 -6.429 -17.227 1.00 92.75 104 LEU A CA 1
ATOM 813 C C . LEU A 1 104 ? 11.474 -4.942 -17.573 1.00 92.75 104 LEU A C 1
ATOM 815 O O . LEU A 1 104 ? 10.497 -4.560 -18.215 1.00 92.75 104 LEU A O 1
ATOM 819 N N . TYR A 1 105 ? 12.445 -4.106 -17.196 1.00 93.06 105 TYR A N 1
ATOM 820 C CA . TYR A 1 105 ? 12.416 -2.682 -17.529 1.00 93.06 105 TYR A CA 1
ATOM 821 C C . TYR A 1 105 ? 1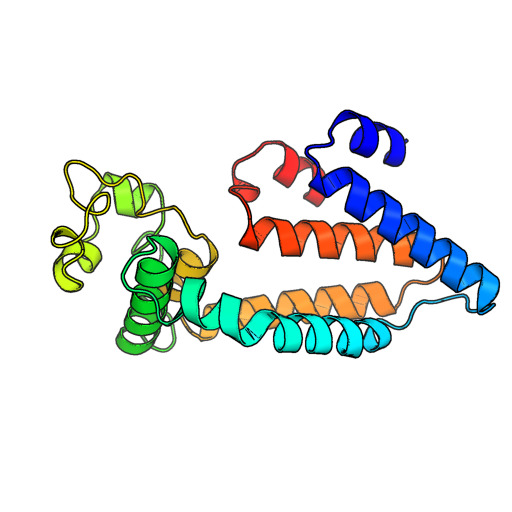2.617 -2.447 -19.025 1.00 93.06 105 TYR A C 1
ATOM 823 O O . TYR A 1 105 ? 11.905 -1.636 -19.616 1.00 93.06 105 TYR A O 1
ATOM 831 N N . ASP A 1 106 ? 13.505 -3.217 -19.656 1.00 91.19 106 ASP A N 1
ATOM 832 C CA . ASP A 1 106 ? 13.702 -3.179 -21.107 1.00 91.19 106 ASP A CA 1
ATOM 833 C C . ASP A 1 106 ? 12.481 -3.722 -21.853 1.00 91.19 106 ASP A C 1
ATOM 835 O O . ASP A 1 106 ? 11.992 -3.092 -22.790 1.00 91.19 106 ASP A O 1
ATOM 839 N N . MET A 1 107 ? 11.921 -4.846 -21.389 1.00 91.62 107 MET A N 1
ATOM 840 C CA . MET A 1 107 ? 10.722 -5.454 -21.979 1.00 91.62 107 MET A CA 1
ATOM 841 C C . MET A 1 107 ? 9.517 -4.502 -21.966 1.00 91.62 107 MET A C 1
ATOM 843 O O . MET A 1 107 ? 8.719 -4.476 -22.903 1.00 91.62 107 MET A O 1
ATOM 847 N N . LEU A 1 108 ? 9.383 -3.713 -20.901 1.00 90.69 108 LEU A N 1
ATOM 848 C CA . LEU A 1 108 ? 8.306 -2.739 -20.730 1.00 90.69 108 LEU A CA 1
ATOM 849 C C . LEU A 1 108 ? 8.652 -1.349 -21.275 1.00 90.69 108 LEU A C 1
ATOM 851 O O . LEU A 1 108 ? 7.840 -0.437 -21.142 1.00 90.69 108 LEU A O 1
ATOM 855 N N . ARG A 1 109 ? 9.815 -1.202 -21.925 1.00 90.31 109 ARG A N 1
ATOM 856 C CA . ARG A 1 109 ? 10.288 0.036 -22.555 1.00 90.31 109 ARG A CA 1
ATOM 857 C C . ARG A 1 109 ? 10.374 1.224 -21.597 1.00 90.31 109 ARG A C 1
ATOM 859 O O . ARG A 1 109 ? 10.116 2.365 -21.966 1.00 90.31 109 ARG A O 1
ATOM 866 N N . PHE A 1 110 ? 10.792 0.970 -20.360 1.00 87.94 110 PHE A N 1
ATOM 867 C CA . PHE A 1 110 ? 10.969 2.018 -19.353 1.00 87.94 110 PHE A CA 1
ATOM 868 C C . PHE A 1 110 ? 12.033 3.057 -19.733 1.00 87.94 110 PHE A C 1
ATOM 870 O O . PHE A 1 110 ? 11.987 4.183 -19.246 1.00 87.94 110 PHE A O 1
ATOM 877 N N . TYR A 1 111 ? 12.935 2.718 -20.656 1.00 84.88 111 TYR A N 1
ATOM 878 C CA . TYR A 1 111 ? 13.923 3.648 -21.198 1.00 84.88 111 TYR A CA 1
ATOM 879 C C . TYR A 1 111 ? 13.305 4.830 -21.972 1.00 84.88 111 TYR A C 1
ATOM 881 O O . TYR A 1 111 ? 13.972 5.849 -22.130 1.00 84.88 111 TYR A O 1
ATOM 889 N N . ASP A 1 112 ? 12.046 4.728 -22.421 1.00 86.50 112 ASP A N 1
ATOM 890 C CA . ASP A 1 112 ? 11.329 5.822 -23.094 1.00 86.50 112 ASP A CA 1
ATOM 891 C C . ASP A 1 112 ? 10.902 6.934 -22.099 1.00 86.50 112 ASP A C 1
ATOM 893 O O . ASP A 1 112 ? 10.477 8.015 -22.513 1.00 86.50 112 ASP A O 1
ATOM 897 N N . TYR A 1 113 ? 11.036 6.706 -20.782 1.00 86.81 113 TYR A N 1
ATOM 898 C CA . TYR A 1 113 ? 10.577 7.616 -19.730 1.00 86.81 113 TYR A CA 1
ATOM 899 C C . TYR A 1 113 ? 11.733 8.213 -18.914 1.00 86.81 113 TYR A C 1
ATOM 901 O O . TYR A 1 113 ? 12.646 7.526 -18.449 1.00 86.81 113 TYR A O 1
ATOM 909 N N . TYR A 1 114 ? 11.664 9.523 -18.668 1.00 85.81 114 TYR A N 1
ATOM 910 C CA . TYR A 1 114 ? 12.650 10.222 -17.845 1.00 85.81 114 TYR A CA 1
ATOM 911 C C . TYR A 1 114 ? 12.650 9.703 -16.399 1.00 85.81 114 TYR A C 1
ATOM 913 O O . TYR A 1 114 ? 11.607 9.626 -15.752 1.00 85.81 114 TYR A O 1
ATOM 921 N N . GLY A 1 115 ? 13.836 9.393 -15.869 1.00 86.88 115 GLY A N 1
ATOM 922 C CA . GLY A 1 115 ? 14.003 8.872 -14.509 1.00 86.88 115 GLY A CA 1
ATOM 923 C C . GLY A 1 115 ? 13.730 7.369 -14.352 1.00 86.88 115 GLY A C 1
ATOM 924 O O . GLY A 1 115 ? 13.681 6.872 -13.224 1.00 86.88 115 GLY A O 1
ATOM 925 N N . PHE A 1 116 ? 13.580 6.662 -15.475 1.00 88.62 116 PHE A N 1
ATOM 926 C CA . PHE A 1 116 ? 13.431 5.209 -15.553 1.00 88.62 116 PHE A CA 1
ATOM 927 C C . PHE A 1 116 ? 14.519 4.528 -16.396 1.00 88.62 116 PHE A C 1
ATOM 929 O O . PHE A 1 116 ? 14.504 3.310 -16.548 1.00 88.62 116 PHE A O 1
ATOM 936 N N . THR A 1 117 ? 15.469 5.298 -16.932 1.00 89.50 117 THR A N 1
ATOM 937 C CA . THR A 1 117 ? 16.575 4.783 -17.743 1.00 89.50 117 THR A CA 1
ATOM 938 C C . THR A 1 117 ? 17.662 4.161 -16.871 1.00 89.50 117 THR A C 1
ATOM 940 O O . THR A 1 117 ? 17.742 4.407 -15.667 1.00 89.50 117 THR A O 1
ATOM 943 N N . ARG A 1 118 ? 18.555 3.379 -17.488 1.00 88.00 118 ARG A N 1
ATOM 944 C CA . ARG A 1 118 ? 19.685 2.751 -16.789 1.00 88.00 118 ARG A CA 1
ATOM 945 C C . ARG A 1 118 ? 20.631 3.764 -16.145 1.00 88.00 118 ARG A C 1
ATOM 947 O O . ARG A 1 118 ? 21.102 3.533 -15.035 1.00 88.00 118 ARG A O 1
ATOM 954 N N . ASP A 1 119 ? 20.851 4.887 -16.823 1.00 88.44 119 ASP A N 1
ATOM 955 C CA . ASP A 1 119 ? 21.734 5.960 -16.357 1.00 88.44 119 ASP A CA 1
ATOM 956 C C . ASP A 1 119 ? 21.050 6.887 -15.340 1.00 88.44 119 ASP A C 1
ATOM 958 O O . ASP A 1 119 ? 21.723 7.565 -14.566 1.00 88.44 119 ASP A O 1
ATOM 962 N N . ASN A 1 120 ? 19.712 6.911 -15.312 1.00 88.44 120 ASN A N 1
ATOM 963 C CA . ASN A 1 120 ? 18.932 7.693 -14.358 1.00 88.44 120 ASN A CA 1
ATOM 964 C C . ASN A 1 120 ? 17.697 6.915 -13.857 1.00 88.44 120 ASN A C 1
ATOM 966 O O . ASN A 1 120 ? 16.580 7.216 -14.278 1.00 88.44 120 ASN A O 1
ATOM 970 N N . PRO A 1 121 ? 17.860 5.940 -12.943 1.00 88.44 121 PRO A N 1
ATOM 971 C CA . PRO A 1 121 ? 16.772 5.082 -12.473 1.00 88.44 121 PRO A CA 1
ATOM 972 C C . PRO A 1 121 ? 16.049 5.615 -11.217 1.00 88.44 121 PRO A C 1
ATOM 974 O O . PRO A 1 121 ? 15.539 4.840 -10.404 1.00 88.44 121 PRO A O 1
ATOM 977 N N . GLN A 1 122 ? 16.034 6.934 -11.014 1.00 86.38 122 GLN A N 1
ATOM 978 C CA . GLN A 1 122 ? 15.590 7.589 -9.774 1.00 86.38 122 GLN A CA 1
ATOM 979 C C . GLN A 1 122 ? 14.144 7.284 -9.346 1.00 86.38 122 GLN A C 1
ATOM 981 O O . GLN A 1 122 ? 13.834 7.395 -8.163 1.00 86.38 122 GLN A O 1
ATOM 986 N N . TYR A 1 123 ? 13.262 6.906 -10.277 1.00 87.75 123 TYR A N 1
ATOM 987 C CA . TYR A 1 123 ? 11.846 6.672 -9.984 1.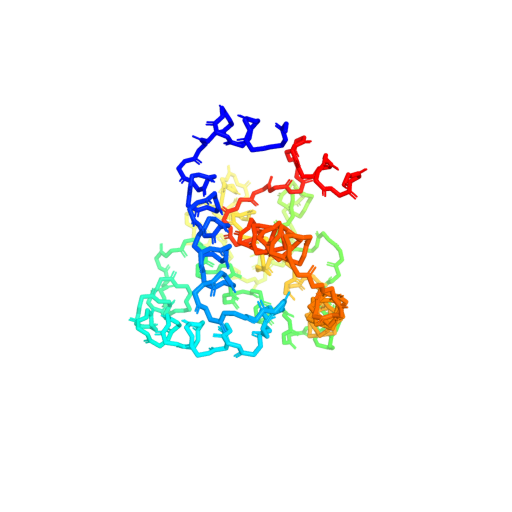00 87.75 123 TYR A CA 1
ATOM 988 C C . TYR A 1 123 ? 11.441 5.200 -9.978 1.00 87.75 123 TYR A C 1
ATOM 990 O O . TYR A 1 123 ? 10.310 4.891 -9.611 1.00 87.75 123 TYR A O 1
ATOM 998 N N . LEU A 1 124 ? 12.336 4.276 -10.338 1.00 87.81 124 LEU A N 1
ATOM 999 C CA . LEU A 1 124 ? 11.981 2.862 -10.485 1.00 87.81 124 LEU A CA 1
ATOM 1000 C C . LEU A 1 124 ? 11.554 2.193 -9.168 1.00 87.81 124 LEU A C 1
ATOM 1002 O O . LEU A 1 124 ? 10.831 1.203 -9.208 1.00 87.81 124 LEU A O 1
ATOM 1006 N N . ASN A 1 125 ? 11.955 2.722 -8.008 1.00 87.12 125 ASN A N 1
ATOM 1007 C CA . ASN A 1 125 ? 11.606 2.189 -6.685 1.00 87.12 125 ASN A CA 1
ATOM 1008 C C . ASN A 1 125 ? 10.617 3.066 -5.889 1.00 87.12 125 ASN A C 1
ATOM 1010 O O . ASN A 1 125 ? 10.479 2.888 -4.679 1.00 87.12 125 ASN A O 1
ATOM 1014 N N . ASP A 1 126 ? 9.917 3.999 -6.540 1.00 84.12 126 ASP A N 1
ATOM 1015 C CA . ASP A 1 126 ? 9.100 5.020 -5.859 1.00 84.12 126 ASP A CA 1
ATOM 1016 C C . ASP A 1 126 ? 7.713 4.516 -5.381 1.00 84.12 126 ASP A C 1
ATOM 1018 O O . ASP A 1 126 ? 6.914 5.265 -4.801 1.00 84.12 126 ASP A O 1
ATOM 1022 N N . SER A 1 127 ? 7.400 3.232 -5.612 1.00 86.69 127 SER A N 1
ATOM 1023 C CA . SER A 1 127 ? 6.134 2.602 -5.208 1.00 86.69 127 SER A CA 1
ATOM 1024 C C . SER A 1 127 ? 6.309 1.157 -4.724 1.00 86.69 127 SER A C 1
ATOM 1026 O O . SER A 1 127 ? 6.484 0.223 -5.510 1.00 86.69 127 SER A O 1
ATOM 1028 N N . TYR A 1 128 ? 6.171 0.957 -3.409 1.00 85.62 128 TYR A N 1
ATOM 1029 C CA . TYR A 1 128 ? 6.200 -0.366 -2.774 1.00 85.62 128 TYR A CA 1
ATOM 1030 C C . TYR A 1 128 ? 5.052 -1.273 -3.178 1.00 85.62 128 TYR A C 1
ATOM 1032 O O . TYR A 1 128 ? 5.231 -2.482 -3.293 1.00 85.62 128 TYR A O 1
ATOM 1040 N N . ILE A 1 129 ? 3.865 -0.707 -3.360 1.00 87.94 129 ILE A N 1
ATOM 1041 C CA . ILE A 1 129 ? 2.684 -1.500 -3.690 1.00 87.94 129 ILE A CA 1
ATOM 1042 C C . ILE A 1 129 ? 2.802 -2.001 -5.126 1.00 87.94 129 ILE A C 1
ATOM 1044 O O . ILE A 1 129 ? 2.577 -3.182 -5.365 1.00 87.94 129 ILE A O 1
ATOM 1048 N N . ALA A 1 130 ? 3.254 -1.154 -6.057 1.00 90.62 130 ALA A N 1
ATOM 1049 C CA . ALA A 1 130 ? 3.557 -1.588 -7.418 1.00 90.62 130 ALA A CA 1
ATOM 1050 C C . ALA A 1 130 ? 4.643 -2.680 -7.427 1.00 90.62 130 ALA A C 1
ATOM 1052 O O . ALA A 1 130 ? 4.476 -3.714 -8.070 1.00 90.62 130 ALA A O 1
ATOM 1053 N N . MET A 1 131 ? 5.713 -2.504 -6.642 1.00 92.62 131 MET A N 1
ATOM 1054 C CA . MET A 1 131 ? 6.734 -3.537 -6.441 1.00 92.62 131 MET A CA 1
ATOM 1055 C C . MET A 1 131 ? 6.121 -4.864 -5.963 1.00 92.62 131 MET A C 1
ATOM 1057 O O . MET A 1 131 ? 6.417 -5.918 -6.520 1.00 92.62 131 MET A O 1
ATOM 1061 N N . PHE A 1 132 ? 5.266 -4.821 -4.940 1.00 92.50 132 PHE A N 1
ATOM 1062 C CA . PHE A 1 132 ? 4.651 -6.009 -4.354 1.00 92.50 132 PHE A CA 1
ATOM 1063 C C . PHE A 1 132 ? 3.720 -6.729 -5.342 1.00 92.50 132 PHE A C 1
ATOM 1065 O O . PHE A 1 132 ? 3.820 -7.945 -5.494 1.00 92.50 132 PHE A O 1
ATOM 1072 N N . ILE A 1 133 ? 2.873 -5.980 -6.058 1.00 93.75 133 ILE A N 1
ATOM 1073 C CA . ILE A 1 133 ? 1.971 -6.512 -7.092 1.00 93.75 133 ILE A CA 1
ATOM 1074 C C . ILE A 1 133 ? 2.775 -7.217 -8.193 1.00 93.75 133 ILE A C 1
ATOM 1076 O O . ILE A 1 133 ? 2.470 -8.354 -8.541 1.00 93.75 133 ILE A O 1
ATOM 1080 N N . ALA A 1 134 ? 3.835 -6.582 -8.701 1.00 95.00 134 ALA A N 1
ATOM 1081 C CA . ALA A 1 134 ? 4.652 -7.143 -9.776 1.00 95.00 134 ALA A CA 1
ATOM 1082 C C . ALA A 1 134 ? 5.410 -8.415 -9.353 1.00 95.00 134 ALA A C 1
ATOM 1084 O O . ALA A 1 134 ? 5.489 -9.377 -10.117 1.00 95.00 134 ALA A O 1
ATOM 1085 N N . GLN A 1 135 ? 5.976 -8.431 -8.140 1.00 95.31 135 GLN A N 1
ATOM 1086 C CA . GLN A 1 135 ? 6.810 -9.544 -7.672 1.00 95.31 135 GLN A CA 1
ATOM 1087 C C . GLN A 1 135 ? 5.997 -10.765 -7.239 1.00 95.31 135 GLN A C 1
ATOM 1089 O O . GLN A 1 135 ? 6.417 -11.883 -7.524 1.00 95.31 135 GLN A O 1
ATOM 1094 N N . PHE A 1 136 ? 4.866 -10.561 -6.554 1.00 95.25 136 PHE A N 1
ATOM 1095 C CA . PHE A 1 136 ? 4.101 -11.646 -5.925 1.00 95.25 136 PHE A CA 1
ATOM 1096 C C . PHE A 1 136 ? 2.746 -11.933 -6.585 1.00 95.25 136 PHE A C 1
ATOM 1098 O O . PHE A 1 136 ? 2.051 -12.872 -6.182 1.00 95.25 136 PHE A O 1
ATOM 1105 N N . GLY A 1 137 ? 2.356 -11.128 -7.577 1.00 94.31 137 GLY A N 1
ATOM 1106 C CA . GLY A 1 137 ? 1.140 -11.325 -8.354 1.00 94.31 137 GLY A CA 1
ATOM 1107 C C . GLY A 1 137 ? -0.127 -11.369 -7.501 1.00 94.31 137 GLY A C 1
ATOM 1108 O O . GLY A 1 137 ? -0.188 -10.881 -6.368 1.00 94.31 137 GLY A O 1
ATOM 1109 N N . TYR A 1 138 ? -1.162 -11.991 -8.055 1.00 93.88 138 TYR A N 1
ATOM 1110 C CA . TYR A 1 138 ? -2.470 -12.079 -7.416 1.00 93.88 138 TYR A CA 1
ATOM 1111 C C . TYR A 1 138 ? -2.445 -12.903 -6.128 1.00 93.88 138 TYR A C 1
ATOM 1113 O O . TYR A 1 138 ? -3.055 -12.493 -5.143 1.00 93.88 138 TYR A O 1
ATOM 1121 N N . ILE A 1 139 ? -1.687 -14.006 -6.083 1.00 94.75 139 ILE A N 1
ATOM 1122 C CA . ILE A 1 139 ? -1.582 -14.834 -4.869 1.00 94.75 139 ILE A CA 1
ATOM 1123 C C . ILE A 1 139 ? -0.968 -14.038 -3.718 1.00 94.75 139 ILE A C 1
ATOM 1125 O O . ILE A 1 139 ? -1.489 -14.074 -2.603 1.00 94.75 139 ILE A O 1
ATOM 1129 N N . GLY A 1 140 ? 0.099 -13.280 -3.979 1.00 92.00 140 GLY A N 1
ATOM 1130 C CA . GLY A 1 140 ? 0.717 -12.417 -2.976 1.00 92.00 140 GLY A CA 1
ATOM 1131 C C . GLY A 1 140 ? -0.250 -11.387 -2.411 1.00 92.00 140 GLY A C 1
ATOM 1132 O O . GLY A 1 140 ? -0.352 -11.237 -1.193 1.00 92.00 140 GLY A O 1
ATOM 1133 N N . ILE A 1 141 ? -1.000 -10.719 -3.290 1.00 92.00 141 ILE A N 1
ATOM 1134 C CA . ILE A 1 141 ? -2.017 -9.729 -2.911 1.00 92.00 141 ILE A CA 1
ATOM 1135 C C . ILE A 1 141 ? -3.109 -10.375 -2.058 1.00 92.00 141 ILE A C 1
ATOM 1137 O O . ILE A 1 141 ? -3.449 -9.844 -1.001 1.00 92.00 141 ILE A O 1
ATOM 1141 N N . THR A 1 142 ? -3.632 -11.534 -2.466 1.00 93.50 142 THR A N 1
ATOM 1142 C CA . THR A 1 142 ? -4.664 -12.249 -1.706 1.00 93.50 142 THR A CA 1
ATOM 1143 C C . THR A 1 142 ? -4.148 -12.685 -0.337 1.00 93.50 142 THR A C 1
ATOM 1145 O O . THR A 1 142 ? -4.815 -12.446 0.669 1.00 93.50 142 THR A O 1
ATOM 1148 N N . CYS A 1 143 ? -2.945 -13.258 -0.259 1.00 93.75 143 CYS A N 1
ATOM 1149 C CA . CYS A 1 143 ? -2.317 -13.636 1.008 1.00 93.75 143 CYS A CA 1
ATOM 1150 C C . CYS A 1 143 ? -2.122 -12.435 1.935 1.00 93.75 143 CYS A C 1
ATOM 1152 O O . CYS A 1 143 ? -2.469 -12.499 3.116 1.00 93.75 143 CYS A O 1
ATOM 1154 N N . PHE A 1 144 ? -1.631 -11.317 1.403 1.00 91.00 144 PHE A N 1
ATOM 1155 C CA . PHE A 1 144 ? -1.447 -10.098 2.180 1.00 91.00 144 PHE A CA 1
ATOM 1156 C C . PHE A 1 144 ? -2.780 -9.526 2.683 1.00 91.00 144 PHE A C 1
ATOM 1158 O O . PHE A 1 144 ? -2.904 -9.180 3.859 1.00 91.00 144 PHE A O 1
ATOM 1165 N N . ALA A 1 145 ? -3.813 -9.506 1.836 1.00 91.38 145 ALA A N 1
ATOM 1166 C CA . ALA A 1 145 ? -5.155 -9.085 2.226 1.00 91.38 145 ALA A CA 1
ATOM 1167 C C . ALA A 1 145 ? -5.741 -9.974 3.337 1.00 91.38 145 ALA A C 1
ATOM 1169 O O . ALA A 1 145 ? -6.303 -9.455 4.303 1.00 91.38 145 ALA A O 1
ATOM 1170 N N . MET A 1 146 ? -5.558 -11.297 3.259 1.00 92.50 146 MET A N 1
ATOM 1171 C CA . MET A 1 146 ? -5.989 -12.224 4.313 1.00 92.50 146 MET A CA 1
ATOM 1172 C C . MET A 1 146 ? -5.308 -11.926 5.652 1.00 92.50 146 MET A C 1
ATOM 1174 O O . MET A 1 146 ? -5.980 -11.906 6.684 1.00 92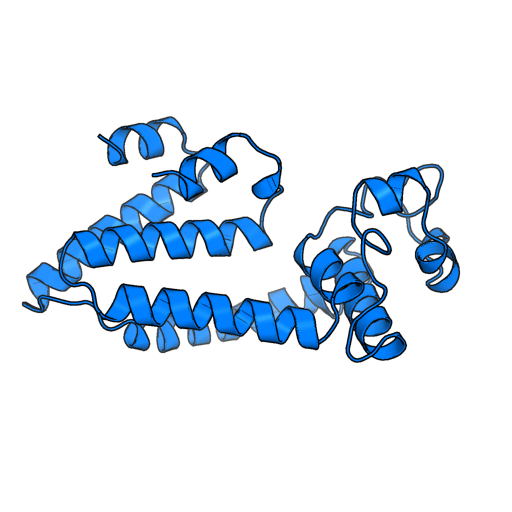.50 146 MET A O 1
ATOM 1178 N N . ILE A 1 147 ? -4.005 -11.628 5.648 1.00 90.81 147 ILE A N 1
ATOM 1179 C CA . ILE A 1 147 ? -3.268 -11.246 6.860 1.00 90.81 147 ILE A CA 1
ATOM 1180 C C . ILE A 1 147 ? -3.881 -9.986 7.485 1.00 90.81 147 ILE A C 1
ATOM 1182 O O . ILE A 1 147 ? -4.180 -9.980 8.681 1.00 90.81 147 ILE A O 1
ATOM 1186 N N . LEU A 1 148 ? -4.141 -8.942 6.689 1.00 90.00 148 LEU A N 1
ATOM 1187 C CA . LEU A 1 148 ? -4.769 -7.710 7.181 1.00 90.00 148 LEU A CA 1
ATOM 1188 C C . LEU A 1 148 ? -6.159 -7.965 7.783 1.00 90.00 148 LEU A C 1
ATOM 1190 O O . LEU A 1 148 ? -6.484 -7.418 8.839 1.00 90.00 148 LEU A O 1
ATOM 1194 N N . VAL A 1 149 ? -6.966 -8.828 7.158 1.00 90.12 149 VAL A N 1
ATOM 1195 C CA . VAL A 1 149 ? -8.285 -9.214 7.682 1.00 90.12 149 VAL A CA 1
ATOM 1196 C C . VAL A 1 149 ? -8.157 -9.957 9.011 1.00 90.12 149 VAL A C 1
ATOM 1198 O O . VAL A 1 149 ? -8.888 -9.643 9.950 1.00 90.12 149 VAL A O 1
ATOM 1201 N N . ILE A 1 150 ? -7.214 -10.894 9.139 1.00 89.88 150 ILE A N 1
ATOM 1202 C CA . ILE A 1 150 ? -6.968 -11.612 10.398 1.00 89.88 150 ILE A CA 1
ATOM 1203 C C . ILE A 1 150 ? -6.596 -10.626 11.512 1.00 89.88 150 ILE A C 1
ATOM 1205 O O . ILE A 1 150 ? -7.178 -10.691 12.598 1.00 89.88 150 ILE A O 1
ATOM 1209 N N . PHE A 1 151 ? -5.708 -9.664 11.241 1.00 89.06 151 PHE A N 1
ATOM 1210 C CA . PHE A 1 151 ? -5.362 -8.617 12.207 1.00 89.06 151 PHE A CA 1
ATOM 1211 C C . PHE A 1 151 ? -6.582 -7.792 12.628 1.00 89.06 151 PHE A C 1
ATOM 1213 O O . PHE A 1 151 ? -6.802 -7.590 13.824 1.00 89.06 151 PHE A O 1
ATOM 1220 N N . LEU A 1 152 ? -7.428 -7.375 11.682 1.00 87.81 152 LEU A N 1
ATOM 1221 C CA . LEU A 1 152 ? -8.670 -6.665 11.998 1.00 87.81 152 LEU A CA 1
ATOM 1222 C C . LEU A 1 152 ? -9.607 -7.515 12.869 1.00 87.81 152 LEU A C 1
ATOM 1224 O O . LEU A 1 152 ? -10.140 -7.019 13.861 1.00 87.81 152 LEU A O 1
ATOM 1228 N N . LEU A 1 153 ? -9.773 -8.805 12.571 1.00 88.31 153 LEU A N 1
ATOM 1229 C CA . LEU A 1 153 ? -10.588 -9.709 13.390 1.00 88.31 153 LEU A CA 1
ATOM 1230 C C . LEU A 1 153 ? -10.030 -9.858 14.812 1.00 88.31 153 LEU A C 1
ATOM 1232 O O . LEU A 1 153 ? -10.800 -9.853 15.775 1.00 88.31 153 LEU A O 1
ATOM 1236 N N . MET A 1 154 ? -8.705 -9.937 14.966 1.00 87.69 154 MET A N 1
ATOM 1237 C CA . MET A 1 154 ? -8.049 -9.966 16.278 1.00 87.69 154 MET A CA 1
ATOM 1238 C C . MET A 1 154 ? -8.285 -8.671 17.063 1.00 87.69 154 MET A C 1
ATOM 1240 O O . MET A 1 154 ? -8.579 -8.728 18.258 1.00 87.69 154 MET A O 1
ATOM 1244 N N . ILE A 1 155 ? -8.219 -7.512 16.400 1.00 87.69 155 ILE A N 1
ATOM 1245 C CA . ILE A 1 155 ? -8.509 -6.208 17.014 1.00 87.69 155 ILE A CA 1
ATOM 1246 C C . ILE A 1 155 ? -9.983 -6.124 17.426 1.00 87.69 155 ILE A C 1
ATOM 1248 O O . ILE A 1 155 ? -10.286 -5.632 18.511 1.00 87.69 155 ILE A O 1
ATOM 1252 N N . ASN A 1 156 ? -10.907 -6.657 16.622 1.00 86.00 156 ASN A N 1
ATOM 1253 C CA . ASN A 1 156 ? -12.340 -6.635 16.928 1.00 86.00 156 ASN A CA 1
ATOM 1254 C C . ASN A 1 156 ? -12.703 -7.428 18.195 1.00 86.00 156 ASN A C 1
ATOM 1256 O O . ASN A 1 156 ? -13.714 -7.146 18.829 1.00 86.00 156 ASN A O 1
ATOM 1260 N N . ARG A 1 157 ? -11.881 -8.416 18.576 1.00 85.69 157 ARG A N 1
ATOM 1261 C CA . ARG A 1 157 ? -12.051 -9.183 19.823 1.00 85.69 157 ARG A CA 1
ATOM 1262 C C . ARG A 1 157 ? -11.597 -8.419 21.071 1.00 85.69 157 ARG A C 1
ATOM 1264 O O . ARG A 1 157 ? -11.843 -8.878 22.184 1.00 85.69 157 ARG A O 1
ATOM 1271 N N . ARG A 1 158 ? -10.906 -7.286 20.920 1.00 84.75 158 ARG A N 1
ATOM 1272 C CA . ARG A 1 158 ? -10.484 -6.424 22.034 1.00 84.75 158 ARG A CA 1
ATOM 1273 C C . ARG A 1 158 ? -11.563 -5.382 22.335 1.00 84.75 158 ARG A C 1
ATOM 1275 O O . ARG A 1 158 ? -12.398 -5.076 21.494 1.00 84.75 158 ARG A O 1
ATOM 1282 N N . SER A 1 159 ? -11.518 -4.795 23.528 1.00 84.81 159 SER A N 1
ATOM 1283 C CA . SER A 1 159 ? -12.438 -3.725 23.938 1.00 84.81 159 SER A CA 1
ATOM 1284 C C . SER A 1 159 ? -11.714 -2.585 24.656 1.00 84.81 159 SER A C 1
ATOM 1286 O O . SER A 1 159 ? -10.642 -2.773 25.236 1.00 84.81 159 SER A O 1
ATOM 1288 N N . GLY A 1 160 ? -12.328 -1.406 24.658 1.00 82.62 160 GLY A N 1
ATOM 1289 C CA . GLY A 1 160 ? -11.899 -0.221 25.392 1.00 82.62 160 GLY A CA 1
ATOM 1290 C C . GLY A 1 160 ? -10.674 0.462 24.789 1.00 82.62 160 GLY A C 1
ATOM 1291 O O . GLY A 1 160 ? -10.457 0.451 23.575 1.00 82.62 160 GLY A O 1
ATOM 1292 N N . ARG A 1 161 ? -9.846 1.045 25.664 1.00 81.31 161 ARG A N 1
ATOM 1293 C CA . ARG A 1 161 ? -8.651 1.819 25.279 1.00 81.31 161 ARG A CA 1
ATOM 1294 C C . ARG A 1 161 ? -7.634 0.994 24.491 1.00 81.31 161 ARG A C 1
ATOM 1296 O O . ARG A 1 161 ? -7.046 1.505 23.547 1.00 81.31 161 ARG A O 1
ATOM 1303 N N . ILE A 1 162 ? -7.464 -0.279 24.855 1.00 80.81 162 ILE A N 1
ATOM 1304 C CA . ILE A 1 162 ? -6.540 -1.205 24.182 1.00 80.81 162 ILE A CA 1
ATOM 1305 C C . ILE A 1 162 ? -6.978 -1.413 22.733 1.00 80.81 162 ILE A C 1
ATOM 1307 O O . ILE A 1 162 ? -6.161 -1.304 21.829 1.00 80.81 162 ILE A O 1
ATOM 1311 N N . GLN A 1 163 ? -8.276 -1.624 22.502 1.00 84.81 163 GLN A N 1
ATOM 1312 C CA . GLN A 1 163 ? -8.815 -1.768 21.152 1.00 84.81 163 GLN A CA 1
ATOM 1313 C C . GLN A 1 163 ? -8.554 -0.522 20.297 1.00 84.81 163 GLN A C 1
ATOM 1315 O O . GLN A 1 163 ? -8.081 -0.644 19.170 1.00 84.81 163 GLN A O 1
ATOM 1320 N N . ALA A 1 164 ? -8.843 0.668 20.834 1.00 80.88 164 ALA A N 1
ATOM 1321 C CA . ALA A 1 164 ? -8.626 1.928 20.125 1.00 80.88 164 ALA A CA 1
ATOM 1322 C C . ALA A 1 164 ? -7.140 2.149 19.807 1.00 80.88 164 ALA A C 1
ATOM 1324 O O . ALA A 1 164 ? -6.796 2.529 18.692 1.00 80.88 164 ALA A O 1
ATOM 1325 N N . PHE A 1 165 ? -6.254 1.857 20.761 1.00 81.50 165 PHE A N 1
ATOM 1326 C CA . PHE A 1 165 ? -4.814 1.996 20.577 1.00 81.50 165 PHE A CA 1
ATOM 1327 C C . PHE A 1 165 ? -4.278 1.052 19.492 1.00 81.50 165 PHE A C 1
ATOM 1329 O O . PHE A 1 165 ? -3.623 1.507 18.557 1.00 81.50 165 PHE A O 1
ATOM 1336 N N . THR A 1 166 ? -4.611 -0.243 19.561 1.00 84.00 166 THR A N 1
ATOM 1337 C CA . THR A 1 166 ? -4.172 -1.226 18.559 1.00 84.00 166 THR A CA 1
ATOM 1338 C C . THR A 1 166 ? -4.733 -0.911 17.171 1.00 84.00 166 THR A C 1
ATOM 1340 O O . THR A 1 166 ? -4.023 -1.068 16.182 1.00 84.00 166 THR A O 1
ATOM 1343 N N . LEU A 1 167 ? -5.973 -0.417 17.074 1.00 85.38 167 LEU A N 1
ATOM 1344 C CA . LEU A 1 167 ? -6.555 -0.023 15.789 1.00 85.38 167 LEU A CA 1
ATOM 1345 C C . LEU A 1 167 ? -5.833 1.179 15.173 1.00 85.38 167 LEU A C 1
ATOM 1347 O O . LEU A 1 167 ? -5.556 1.173 13.979 1.00 85.38 167 LEU A O 1
ATOM 1351 N N . VAL A 1 168 ? -5.499 2.193 15.972 1.00 83.12 168 VAL A N 1
ATOM 1352 C CA . VAL A 1 168 ? -4.770 3.374 15.487 1.00 83.12 168 VAL A CA 1
ATOM 1353 C C . VAL A 1 168 ? -3.363 3.006 15.025 1.00 83.12 168 VAL A C 1
ATOM 1355 O O . VAL A 1 168 ? -2.941 3.466 13.966 1.00 83.12 168 VAL A O 1
ATOM 1358 N N . LEU A 1 169 ? -2.664 2.135 15.761 1.00 82.94 169 LEU A N 1
ATOM 1359 C CA . LEU A 1 169 ? -1.367 1.603 15.33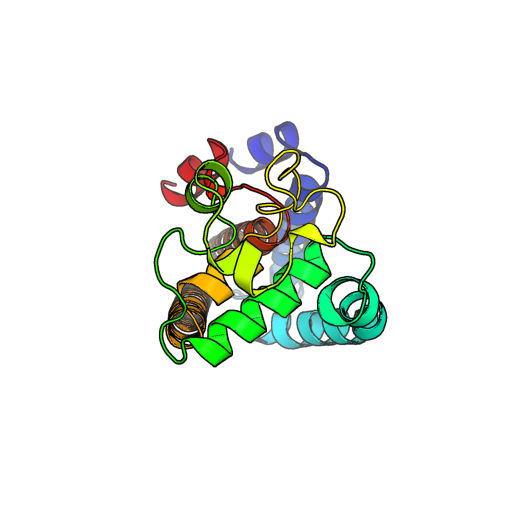1 1.00 82.94 169 LEU A CA 1
ATOM 1360 C C . LEU A 1 169 ? -1.476 0.827 14.016 1.00 82.94 169 LEU A C 1
ATOM 1362 O O . LEU A 1 169 ? -0.668 1.032 13.113 1.00 82.94 169 LEU A O 1
ATOM 1366 N N . PHE A 1 170 ? -2.498 -0.020 13.887 1.00 85.88 170 PHE A N 1
ATOM 1367 C CA . PHE A 1 170 ? -2.751 -0.764 12.658 1.00 85.88 170 PHE A CA 1
ATOM 1368 C C . PHE A 1 170 ? -3.021 0.170 11.469 1.00 85.88 170 PHE A C 1
ATOM 1370 O O . PHE A 1 170 ? -2.407 0.017 10.416 1.00 85.88 170 PHE A O 1
ATOM 1377 N N . LEU A 1 171 ? -3.886 1.177 11.634 1.00 83.25 171 LEU A N 1
ATOM 1378 C CA . LEU A 1 171 ? -4.175 2.162 10.587 1.00 83.25 171 LEU A CA 1
ATOM 1379 C C . LEU A 1 171 ? -2.923 2.952 10.194 1.00 83.25 171 LEU A C 1
ATOM 1381 O O . LEU A 1 171 ? -2.669 3.139 9.005 1.00 83.25 171 LEU A O 1
ATOM 1385 N N . TYR A 1 172 ? -2.114 3.362 11.172 1.00 80.38 172 TYR A N 1
ATOM 1386 C CA . TYR A 1 172 ? -0.832 4.007 10.909 1.00 80.38 172 TYR A CA 1
ATOM 1387 C C . TYR A 1 172 ? 0.071 3.112 10.053 1.00 80.38 172 TYR A C 1
ATOM 1389 O O . TYR A 1 172 ? 0.506 3.542 8.985 1.00 80.38 172 TYR A O 1
ATOM 1397 N N . ALA A 1 173 ? 0.267 1.850 10.452 1.00 81.12 173 ALA A N 1
ATOM 1398 C CA . ALA A 1 173 ? 1.074 0.883 9.711 1.00 81.12 173 ALA A CA 1
ATOM 1399 C C . ALA A 1 173 ? 0.575 0.689 8.269 1.00 81.12 173 ALA A C 1
ATOM 1401 O O . ALA A 1 173 ? 1.377 0.720 7.338 1.00 81.12 173 ALA A O 1
ATOM 1402 N N . VAL A 1 174 ? -0.739 0.581 8.051 1.00 82.56 174 VAL A N 1
ATOM 1403 C CA . VAL A 1 174 ? -1.308 0.453 6.700 1.00 82.56 174 VAL A CA 1
ATOM 1404 C C . VAL A 1 174 ? -1.052 1.707 5.862 1.00 82.56 174 VAL A C 1
ATOM 1406 O O . VAL A 1 174 ? -0.569 1.594 4.741 1.00 82.56 174 VAL A O 1
ATOM 1409 N N . THR A 1 175 ? -1.302 2.913 6.386 1.00 76.00 175 THR A N 1
ATOM 1410 C CA . THR A 1 175 ? -1.041 4.163 5.634 1.00 76.00 175 THR A CA 1
ATOM 1411 C C . THR A 1 175 ? 0.439 4.385 5.320 1.00 76.00 175 THR A C 1
ATOM 1413 O O . THR A 1 175 ? 0.792 5.034 4.330 1.00 76.00 175 THR A O 1
ATOM 1416 N N . SER A 1 176 ? 1.312 3.814 6.146 1.00 72.12 176 SER A N 1
ATOM 1417 C CA . SER A 1 176 ? 2.757 3.853 5.971 1.00 72.12 176 SER A CA 1
ATOM 1418 C C . SER A 1 176 ? 3.181 3.146 4.672 1.00 72.12 176 SER A C 1
ATOM 1420 O O . SER A 1 176 ? 3.993 3.693 3.930 1.00 72.12 176 SER A O 1
ATOM 1422 N N . LEU A 1 177 ? 2.520 2.031 4.320 1.00 73.62 177 LEU A N 1
ATOM 1423 C CA . LEU A 1 177 ? 2.776 1.247 3.100 1.00 73.62 177 LEU A CA 1
ATOM 1424 C C . LEU A 1 177 ? 2.539 2.043 1.811 1.00 73.62 177 LEU A C 1
ATOM 1426 O O . LEU A 1 177 ? 3.226 1.832 0.815 1.00 73.62 177 LEU A O 1
ATOM 1430 N N . PHE A 1 178 ? 1.557 2.949 1.827 1.00 68.44 178 PHE A N 1
ATOM 1431 C CA . PHE A 1 178 ? 1.200 3.768 0.667 1.00 68.44 178 PHE A CA 1
ATOM 1432 C C . PHE A 1 178 ? 2.094 4.994 0.509 1.00 68.44 178 PHE A C 1
ATOM 1434 O O . PHE A 1 178 ? 2.213 5.520 -0.595 1.00 68.44 178 PHE A O 1
ATOM 1441 N N . THR A 1 179 ? 2.661 5.497 1.609 1.00 57.81 179 THR A N 1
ATOM 1442 C CA . THR A 1 179 ? 3.301 6.813 1.603 1.00 57.81 179 THR A CA 1
ATOM 1443 C C . THR A 1 179 ? 4.820 6.766 1.593 1.00 57.81 179 THR A C 1
ATOM 1445 O O . THR A 1 179 ? 5.403 7.604 0.914 1.00 57.81 179 THR A O 1
ATOM 1448 N N . GLU A 1 180 ? 5.476 5.851 2.313 1.00 53.72 180 GLU A N 1
ATOM 1449 C CA . GLU A 1 180 ? 6.937 5.887 2.474 1.00 53.72 180 GLU A CA 1
ATOM 1450 C C . GLU A 1 180 ? 7.572 4.501 2.700 1.00 53.72 180 GLU A C 1
ATOM 1452 O O . GLU A 1 180 ? 6.934 3.548 3.141 1.00 53.72 180 GLU A O 1
ATOM 1457 N N . LEU A 1 181 ? 8.884 4.456 2.439 1.00 46.28 181 LEU A N 1
ATOM 1458 C CA . LEU A 1 181 ? 9.925 3.471 2.779 1.00 46.28 181 LEU A CA 1
ATOM 1459 C C . LEU A 1 181 ? 9.989 3.203 4.312 1.00 46.28 181 LEU A C 1
ATOM 1461 O O . LEU A 1 181 ? 11.019 3.377 4.962 1.00 46.28 181 LEU A O 1
ATOM 1465 N N . TYR A 1 182 ? 8.867 2.818 4.934 1.00 41.00 182 TYR A N 1
ATOM 1466 C CA . TYR A 1 182 ? 8.776 2.552 6.379 1.00 41.00 182 TYR A CA 1
ATOM 1467 C C . TYR A 1 182 ? 9.493 1.262 6.786 1.00 41.00 182 TYR A C 1
ATOM 1469 O O . TYR A 1 182 ? 10.030 1.176 7.887 1.00 41.00 182 TYR A O 1
ATOM 1477 N N . LEU A 1 183 ? 9.559 0.274 5.887 1.00 37.44 183 LEU A N 1
ATOM 1478 C CA . LEU A 1 183 ? 10.249 -0.998 6.137 1.00 37.44 183 LEU A CA 1
ATOM 1479 C C . LEU A 1 183 ? 11.779 -0.866 6.202 1.00 37.44 183 LEU A C 1
ATOM 1481 O O . LEU A 1 183 ? 12.444 -1.758 6.714 1.00 37.44 183 LEU A O 1
ATOM 1485 N N . THR A 1 184 ? 12.346 0.237 5.716 1.00 36.91 184 THR A N 1
ATOM 1486 C CA . THR A 1 184 ? 13.796 0.498 5.743 1.00 36.91 184 THR A CA 1
ATOM 1487 C C . THR A 1 184 ? 14.187 1.583 6.743 1.00 36.91 184 THR A C 1
ATOM 1489 O O . THR A 1 184 ? 15.371 1.860 6.908 1.00 36.91 184 THR A O 1
ATOM 1492 N N . THR A 1 185 ? 13.220 2.244 7.385 1.00 40.56 185 THR A N 1
ATOM 1493 C CA . THR A 1 185 ? 13.496 3.217 8.446 1.00 40.56 185 THR A CA 1
ATOM 1494 C C . THR A 1 185 ? 13.409 2.532 9.806 1.00 40.56 185 THR A C 1
ATOM 1496 O O . THR A 1 185 ? 12.486 1.768 10.078 1.00 40.56 185 THR A O 1
ATOM 1499 N N . ASN A 1 186 ? 14.358 2.842 10.695 1.00 40.06 186 ASN A N 1
ATOM 1500 C CA . ASN A 1 186 ? 14.496 2.248 12.036 1.00 40.06 186 ASN A CA 1
ATOM 1501 C C . ASN A 1 186 ? 13.206 2.280 12.892 1.00 40.06 186 ASN A C 1
ATOM 1503 O O . ASN A 1 186 ? 13.081 1.527 13.853 1.00 40.06 186 ASN A O 1
ATOM 1507 N N . LEU A 1 187 ? 12.228 3.117 12.537 1.00 40.31 187 LEU A N 1
ATOM 1508 C CA . LEU A 1 187 ? 10.923 3.233 13.194 1.00 40.31 187 LEU A CA 1
ATOM 1509 C C . LEU A 1 187 ? 9.951 2.077 12.872 1.00 40.31 187 LEU A C 1
ATOM 1511 O O . LEU A 1 187 ? 9.120 1.736 13.715 1.00 40.31 187 LEU A O 1
ATOM 1515 N N . GLY A 1 188 ? 10.050 1.453 11.692 1.00 40.09 188 GLY A N 1
ATOM 1516 C CA . GLY A 1 188 ? 9.207 0.310 11.314 1.00 40.09 188 GLY A CA 1
ATOM 1517 C C . GLY A 1 188 ? 9.520 -0.952 12.124 1.00 40.09 188 GLY A C 1
ATOM 1518 O O . GLY A 1 188 ? 8.621 -1.689 12.513 1.00 40.09 188 GLY A O 1
ATOM 1519 N N . VAL A 1 189 ? 10.795 -1.156 12.467 1.00 42.28 189 VAL A N 1
ATOM 1520 C CA . VAL A 1 189 ? 11.230 -2.276 13.317 1.00 42.28 189 VAL A CA 1
ATOM 1521 C C . VAL A 1 189 ? 10.698 -2.107 14.743 1.00 42.28 189 VAL A C 1
ATOM 1523 O O . VAL A 1 189 ? 10.161 -3.044 15.320 1.00 42.28 189 VAL A O 1
ATOM 1526 N N . ILE A 1 190 ? 10.754 -0.895 15.299 1.00 44.69 190 ILE A N 1
ATOM 1527 C CA . ILE A 1 190 ? 10.331 -0.636 16.686 1.00 44.69 190 ILE A CA 1
ATOM 1528 C C . ILE A 1 190 ? 8.815 -0.828 16.874 1.00 44.69 190 ILE A C 1
ATOM 1530 O O . ILE A 1 190 ? 8.382 -1.236 17.946 1.00 44.69 190 ILE A O 1
ATOM 1534 N N . THR A 1 191 ? 8.007 -0.586 15.839 1.00 45.06 191 THR A N 1
ATOM 1535 C CA . THR A 1 191 ? 6.540 -0.742 15.902 1.00 45.06 191 THR A CA 1
ATOM 1536 C C . THR A 1 191 ? 6.055 -2.189 15.794 1.00 45.06 191 THR A C 1
ATOM 1538 O O . THR A 1 191 ? 4.911 -2.454 16.147 1.00 45.06 191 THR A O 1
ATOM 1541 N N . PHE A 1 192 ? 6.896 -3.127 15.347 1.00 34.59 192 PHE A N 1
ATOM 1542 C CA . PHE A 1 192 ? 6.555 -4.556 15.301 1.00 34.59 192 PHE A CA 1
ATOM 1543 C C . PHE A 1 192 ? 6.941 -5.317 16.579 1.00 34.59 192 PHE A C 1
ATOM 1545 O O . PHE A 1 192 ? 6.399 -6.391 16.833 1.00 34.59 192 PHE A O 1
ATOM 1552 N N . PHE A 1 193 ? 7.875 -4.780 17.371 1.00 32.78 193 PHE A N 1
ATOM 1553 C CA . PHE A 1 193 ? 8.436 -5.447 18.553 1.00 32.78 193 PHE A CA 1
ATOM 1554 C C . PHE A 1 193 ? 7.884 -4.945 19.903 1.00 32.78 193 PHE A C 1
ATOM 1556 O O . PHE A 1 193 ? 8.300 -5.459 20.941 1.00 32.78 193 PHE A O 1
ATOM 1563 N N . PHE A 1 194 ? 6.935 -4.003 19.907 1.00 31.84 194 PHE A N 1
ATOM 1564 C CA . PHE A 1 194 ? 6.221 -3.526 21.102 1.00 31.84 194 PHE A CA 1
ATOM 1565 C C . PHE A 1 194 ? 4.709 -3.515 20.882 1.00 31.84 194 PHE A C 1
ATOM 1567 O O . PHE A 1 194 ? 3.978 -3.833 21.849 1.00 31.84 194 PHE A O 1
#

pLDDT: mean 78.49, std 16.62, range [31.84, 95.31]

Sequence (194 aa):
MGSILIFFAARNKGLIFIAIYFFMLLFQHYAKTKSFKISYLILPVVTIVASFWEVIDTRLLSSTTSARSLLYQAAFKIADMYAPFGAGFASFGSGSSVKNYSSLYDMLRFYDYYGFTRDNPQYLNDSYIAMFIAQFGYIGITCFAMILVIFLLMINRRSGRIQAFTLVLFLYAVTSLFTELYLTTNLGVITFFF

Mean predicted aligned error: 9.21 Å

Secondary structure (DSSP, 8-state):
-HHHHHHHT-STHHHHHHHHHHHHHHHHHHTT-SS--GGGGHHHHHHHHHHTHHHHIIIIIS-SS-HHHHHHHHHHHHHHHTTTT-S-TTSSSSHHHHHTT-HHHHHTTGGGSTT-SSS--TTTTS-HHHHHHHHHHHHHHHHHHHHHHHHHHHHHT--HHHHHHHHHHHHHHHHHHHHS-GGGSHHHHHHH--

Foldseek 3Di:
DVLVVLVVVDPPVSVVLVVQLVVVQVCCVVVVPFADACVVVVVVVVVVCVVCVVVCCCAQDPDPPHLNNLLQVLLQVQLVVPPAFAPAPLQFQDPNCLQVVHVSLVVSVLCVDPQVNNVRVNSRNVAQVSVQCRHGHNVSVVVVVVVLVVQSVVLRPDTHSVSSVSVSLSVVVVVCNGHDPLVPDPNVVVSVPD

Organism: NCBI:txid1552123

Radius of gyration: 19.36 Å; Cα contacts (8 Å, |Δi|>4): 210; chains: 1; bounding box: 44×32×51 Å